Protein AF-A0A8X6L4F3-F1 (afdb_monomer)

Nearest PDB structures (foldseek):
  7w56-assembly1_R  TM=8.936E-01  e=4.302E-14  Homo sapiens
  7w57-assembly1_R  TM=8.322E-01  e=2.222E-14  Homo sapiens
  7w55-assembly1_R  TM=8.350E-01  e=9.219E-14  Homo sapiens
  7xk8-assembly1_R  TM=9.108E-01  e=6.585E-12  Homo sapiens
  8fmz-assembly1_A  TM=8.890E-01  e=1.341E-11  Rattus norvegicus

Organism: Trichonephila clavata (NCBI:txid2740835)

Radius of gyration: 35.7 Å; Cα contacts (8 Å, |Δi|>4): 224; chains: 1; bounding box: 118×53×109 Å

Foldseek 3Di:
DDDDDDDDDDDPPVVVVVVVVVVVVVVVVPPPDDDDDDPPPPPPPDVVVLCVPLVVVLVVLVCCLVCLLVVLVVLLCVCVVDPVNLFLLSVLSNQLSVLSNLLSVLPSVQVNVCSVDVWDRDPFFVSLLVSQLSNQLSLQLNLQSVLVSLVLVLCCLVPVVVNVVVGDSVVSVVSSVVSSVVSNVLSVVVSVQWGWDFDADPVGDGDPTRIHTDRNHDDPCSVVVSCCPRPVVSVVSSVVSVVSSVVSVPPPDPPDPPDPDDDDDDDDDDDDDDPPVVVVVVVVVVVVVVVVPPPD

Sequence (296 aa):
MEALGNTMYDKRNDSSIINNLTLDMLGKFDANFTSEESYEFYPEDNENNFLLTVIPMTIVYSVLFLTGVVGNICTCIVISRNRYMHTATNYYLFSLAISDLLLLVMSLPQEVYELWVPQPYPLGEAMCVIRGFTAETSTYASILTITAFTAERYIAICHPLKSHTWSSLSRAVKIIMVVWTISAMCAVPVSFQFGLLYLRTADGENIEGTAICSLKRRMRHAFLISSLLFFWIPQLILFFLYVKIGLRLRVPMPLGKASVEKDGFAVHGNCNSKAKDKRRISINSNRKGIIKMLGK

Mean predicted aligned error: 15.76 Å

Structure (mmCIF, N/CA/C/O backbone):
data_AF-A0A8X6L4F3-F1
#
_entry.id   AF-A0A8X6L4F3-F1
#
loop_
_atom_site.group_PDB
_atom_site.id
_atom_site.type_symbol
_atom_site.label_atom_id
_atom_site.label_alt_id
_atom_site.label_comp_id
_atom_site.label_asym_id
_atom_site.label_entity_id
_atom_site.label_seq_id
_atom_site.pdbx_PDB_ins_code
_atom_site.Cartn_x
_atom_site.Cartn_y
_atom_site.Cartn_z
_atom_site.occupancy
_atom_site.B_iso_or_equiv
_atom_site.auth_seq_id
_atom_site.auth_comp_id
_atom_site.auth_asym_id
_atom_site.auth_atom_id
_atom_site.pdbx_PDB_model_num
ATOM 1 N N . MET A 1 1 ? 76.546 20.633 -51.463 1.00 33.31 1 MET A N 1
ATOM 2 C CA . MET A 1 1 ? 76.278 21.968 -50.898 1.00 33.31 1 MET A CA 1
ATOM 3 C C . MET A 1 1 ? 74.974 21.878 -50.136 1.00 33.31 1 MET A C 1
ATOM 5 O O . MET A 1 1 ? 73.974 21.480 -50.717 1.00 33.31 1 MET A O 1
ATOM 9 N N . GLU A 1 2 ? 75.058 22.105 -48.831 1.00 33.69 2 GLU A N 1
ATOM 10 C CA . GLU A 1 2 ? 73.967 22.107 -47.853 1.00 33.69 2 GLU A CA 1
ATOM 11 C C . GLU A 1 2 ? 72.894 23.160 -48.175 1.00 33.69 2 GLU A C 1
ATOM 13 O O . GLU A 1 2 ? 73.228 24.223 -48.692 1.00 33.69 2 GLU A O 1
ATOM 18 N N . ALA A 1 3 ? 71.632 22.900 -47.811 1.00 27.86 3 ALA A N 1
ATOM 19 C CA . ALA A 1 3 ? 70.965 23.594 -46.697 1.00 27.86 3 ALA A CA 1
ATOM 20 C C . ALA A 1 3 ? 69.491 23.156 -46.538 1.00 27.86 3 ALA A C 1
ATOM 22 O O . ALA A 1 3 ? 68.738 23.031 -47.499 1.00 27.86 3 ALA A O 1
ATOM 23 N N . LEU A 1 4 ? 69.122 22.936 -45.275 1.00 34.44 4 LEU A N 1
ATOM 24 C CA . LEU A 1 4 ? 67.793 22.697 -44.706 1.00 34.44 4 LEU A CA 1
ATOM 25 C C . LEU A 1 4 ? 66.915 23.968 -44.703 1.00 34.44 4 LEU A C 1
ATOM 27 O O . LEU A 1 4 ? 67.455 25.067 -44.613 1.00 34.44 4 LEU A O 1
ATOM 31 N N . GLY A 1 5 ? 65.584 23.812 -44.595 1.00 27.58 5 GLY A N 1
ATOM 32 C CA . GLY A 1 5 ? 64.787 24.706 -43.733 1.00 27.58 5 GLY A CA 1
ATOM 33 C C . GLY A 1 5 ? 63.430 25.226 -44.233 1.00 27.58 5 GLY A C 1
ATOM 34 O O . GLY A 1 5 ? 63.366 26.220 -44.942 1.00 27.58 5 GLY A O 1
ATOM 35 N N . ASN A 1 6 ? 62.372 24.647 -43.653 1.00 28.50 6 ASN A N 1
ATOM 36 C CA . ASN A 1 6 ? 61.105 25.259 -43.213 1.00 28.50 6 ASN A CA 1
ATOM 37 C C . ASN A 1 6 ? 59.914 25.467 -44.173 1.00 28.50 6 ASN A C 1
ATOM 39 O O . ASN A 1 6 ? 59.827 26.386 -44.979 1.00 28.50 6 ASN A O 1
ATOM 43 N N . THR A 1 7 ? 58.899 24.651 -43.881 1.00 31.64 7 THR A N 1
ATOM 44 C CA . THR A 1 7 ? 57.456 24.837 -44.057 1.00 31.64 7 THR A CA 1
ATOM 45 C C . THR A 1 7 ? 56.931 26.138 -43.436 1.00 31.64 7 THR A C 1
ATOM 47 O O . THR A 1 7 ? 57.165 26.393 -42.253 1.00 31.64 7 THR A O 1
ATOM 50 N N . MET A 1 8 ? 56.108 26.885 -44.179 1.00 29.59 8 MET A N 1
ATOM 51 C CA . MET A 1 8 ? 55.166 27.866 -43.630 1.00 29.59 8 MET A CA 1
ATOM 52 C C . MET A 1 8 ? 53.763 27.534 -44.167 1.00 29.59 8 MET A C 1
ATOM 54 O O . MET A 1 8 ? 53.467 27.735 -45.339 1.00 29.59 8 MET A O 1
ATOM 58 N N . TYR A 1 9 ? 52.945 26.935 -43.301 1.00 30.30 9 TYR A N 1
ATOM 59 C CA . TYR A 1 9 ? 51.540 26.582 -43.524 1.00 30.30 9 TYR A CA 1
ATOM 60 C C . TYR A 1 9 ? 50.692 27.818 -43.170 1.00 30.30 9 TYR A C 1
ATOM 62 O O . TYR A 1 9 ? 50.737 28.279 -42.027 1.00 30.30 9 TYR A O 1
ATOM 70 N N . ASP A 1 10 ? 49.973 28.387 -44.140 1.00 34.00 10 ASP A N 1
ATOM 71 C CA . ASP A 1 10 ? 49.105 29.555 -43.943 1.00 34.00 10 ASP A CA 1
ATOM 72 C C . ASP A 1 10 ? 47.819 29.149 -43.198 1.00 34.00 10 ASP A C 1
ATOM 74 O O . ASP A 1 10 ? 47.098 28.243 -43.610 1.00 34.00 10 ASP A O 1
ATOM 78 N N . LYS A 1 11 ? 47.565 29.798 -42.057 1.00 33.94 11 LYS A N 1
ATOM 79 C CA . LYS A 1 11 ? 46.555 29.448 -41.040 1.00 33.94 11 LYS A CA 1
ATOM 80 C C . LYS A 1 11 ? 45.424 30.485 -40.948 1.00 33.94 11 LYS A C 1
ATOM 82 O O . LYS A 1 11 ? 44.840 30.663 -39.879 1.00 33.94 11 LYS A O 1
ATOM 87 N N . ARG A 1 12 ? 45.151 31.238 -42.022 1.00 36.12 12 ARG A N 1
ATOM 88 C CA . ARG A 1 12 ? 44.281 32.431 -41.955 1.00 36.12 12 ARG A CA 1
ATOM 89 C C . ARG A 1 12 ? 42.912 32.317 -42.645 1.00 36.12 12 ARG A C 1
ATOM 91 O O . ARG A 1 12 ? 42.121 33.239 -42.491 1.00 36.12 12 ARG A O 1
ATOM 98 N N . ASN A 1 13 ? 42.589 31.212 -43.329 1.00 31.67 13 ASN A N 1
ATOM 99 C CA . ASN A 1 13 ? 41.325 31.088 -44.084 1.00 31.67 13 ASN A CA 1
ATOM 100 C C . ASN A 1 13 ? 40.298 30.069 -43.534 1.00 31.67 13 ASN A C 1
ATOM 102 O O . ASN A 1 13 ? 39.187 30.007 -44.048 1.00 31.67 13 ASN A O 1
ATOM 106 N N . ASP A 1 14 ? 40.617 29.324 -42.469 1.00 36.72 14 ASP A N 1
ATOM 107 C CA . ASP A 1 14 ? 39.684 28.357 -41.849 1.00 36.72 14 ASP A CA 1
ATOM 108 C C . ASP A 1 14 ? 38.845 28.953 -40.703 1.00 36.72 14 ASP A C 1
ATOM 110 O O . ASP A 1 14 ? 37.807 28.411 -40.320 1.00 36.72 14 ASP A O 1
ATOM 114 N N . SER A 1 15 ? 39.246 30.102 -40.156 1.00 36.09 15 SER A N 1
ATOM 115 C CA . SER A 1 15 ? 38.571 30.724 -39.010 1.00 36.09 15 SER A CA 1
ATOM 116 C C . SER A 1 15 ? 37.268 31.447 -39.372 1.00 36.09 15 SER A C 1
ATOM 118 O O . SER A 1 15 ? 36.421 31.625 -38.505 1.00 36.09 15 SER A O 1
ATOM 120 N N . SER A 1 16 ? 37.043 31.825 -40.633 1.00 36.44 16 SER A N 1
ATOM 121 C CA . SER A 1 16 ? 35.781 32.450 -41.068 1.00 36.44 16 SER A CA 1
ATOM 122 C C . SER A 1 16 ? 34.675 31.426 -41.355 1.00 36.44 16 SER A C 1
ATOM 124 O O . SER A 1 16 ? 33.501 31.716 -41.136 1.00 36.44 16 SER A O 1
ATOM 126 N N . ILE A 1 17 ? 35.032 30.209 -41.780 1.00 42.78 17 ILE A N 1
ATOM 127 C CA . ILE A 1 17 ? 34.071 29.136 -42.085 1.00 42.78 17 ILE A CA 1
ATOM 128 C C . ILE A 1 17 ? 33.601 28.453 -40.794 1.00 42.78 17 ILE A C 1
ATOM 130 O O . ILE A 1 17 ? 32.401 28.244 -40.617 1.00 42.78 17 ILE A O 1
ATOM 134 N N . ILE A 1 18 ? 34.510 28.203 -39.843 1.00 44.41 18 ILE A N 1
ATOM 135 C CA . ILE A 1 18 ? 34.158 27.616 -38.539 1.00 44.41 18 ILE A CA 1
ATOM 136 C C . ILE A 1 18 ? 33.280 28.569 -37.718 1.00 44.41 18 ILE A C 1
ATOM 138 O O . ILE A 1 18 ? 32.327 28.116 -37.085 1.00 44.41 18 ILE A O 1
ATOM 142 N N . ASN A 1 19 ? 33.526 29.882 -37.773 1.00 41.34 19 ASN A N 1
ATOM 143 C CA . ASN A 1 19 ? 32.728 30.859 -37.026 1.00 41.34 19 ASN A CA 1
ATOM 144 C C . ASN A 1 19 ? 31.299 31.008 -37.576 1.00 41.34 19 ASN A C 1
ATOM 146 O O . ASN A 1 19 ? 30.367 31.187 -36.799 1.00 41.34 19 ASN A O 1
ATOM 150 N N . ASN A 1 20 ? 31.098 30.864 -38.889 1.00 39.88 20 ASN A N 1
ATOM 151 C CA . ASN A 1 20 ? 29.762 30.921 -39.492 1.00 39.88 20 ASN A CA 1
ATOM 152 C C . ASN A 1 20 ? 28.968 29.617 -39.282 1.00 39.88 20 ASN A C 1
ATOM 154 O O . ASN A 1 20 ? 27.763 29.670 -39.047 1.00 39.88 20 ASN A O 1
ATOM 158 N N . LEU A 1 21 ? 29.637 28.456 -39.292 1.00 43.88 21 LEU A N 1
ATOM 159 C CA . LEU A 1 21 ? 29.015 27.162 -38.970 1.00 43.88 21 LEU A CA 1
ATOM 160 C C . LEU A 1 21 ? 28.664 27.030 -37.481 1.00 43.88 21 LEU A C 1
ATOM 162 O O . LEU A 1 21 ? 27.636 26.448 -37.149 1.00 43.88 21 LEU A O 1
ATOM 166 N N . THR A 1 22 ? 29.475 27.593 -36.582 1.00 49.28 22 THR A N 1
ATOM 167 C CA . THR A 1 22 ? 29.173 27.613 -35.140 1.00 49.28 22 THR A CA 1
ATOM 168 C C . THR A 1 22 ? 28.095 28.636 -34.784 1.00 49.28 22 THR A C 1
ATOM 170 O O . THR A 1 22 ? 27.249 28.332 -33.948 1.00 49.28 22 THR A O 1
ATOM 173 N N . LEU A 1 23 ? 28.042 29.798 -35.448 1.00 41.19 23 LEU A N 1
ATOM 174 C CA . LEU A 1 23 ? 26.976 30.787 -35.231 1.00 41.19 23 LEU A CA 1
ATOM 175 C C . LEU A 1 23 ? 25.606 30.335 -35.762 1.00 41.19 23 LEU A C 1
ATOM 177 O O . LEU A 1 23 ? 24.607 30.587 -35.093 1.00 41.19 23 LEU A O 1
ATOM 181 N N . ASP A 1 24 ? 25.534 29.628 -36.896 1.00 43.34 24 ASP A N 1
ATOM 182 C CA . ASP A 1 24 ? 24.251 29.103 -37.408 1.00 43.34 24 ASP A CA 1
ATOM 183 C C . ASP A 1 24 ? 23.755 27.885 -36.595 1.00 43.34 24 ASP A C 1
ATOM 185 O O . ASP A 1 24 ? 22.549 27.681 -36.439 1.00 43.34 24 ASP A O 1
ATOM 189 N N . MET A 1 25 ? 24.680 27.115 -36.001 1.00 41.00 25 MET A N 1
ATOM 190 C CA . MET A 1 25 ? 24.372 26.026 -35.061 1.00 41.00 25 MET A CA 1
ATOM 191 C C . MET A 1 25 ? 23.928 26.546 -33.686 1.00 41.00 25 MET A C 1
ATOM 193 O O . MET A 1 25 ? 22.986 26.000 -33.118 1.00 41.00 25 MET A O 1
ATOM 197 N N . LEU A 1 26 ? 24.537 27.620 -33.170 1.00 41.25 26 LEU A N 1
ATOM 198 C CA . LEU A 1 26 ? 24.119 28.255 -31.911 1.00 41.25 26 LEU A CA 1
ATOM 199 C C . LEU A 1 26 ? 22.793 29.022 -32.067 1.00 41.25 26 LEU A C 1
ATOM 201 O O . LEU A 1 26 ? 21.930 28.928 -31.200 1.00 41.25 26 LEU A O 1
ATOM 205 N N . GLY A 1 27 ? 22.563 29.689 -33.204 1.00 36.94 27 GLY A N 1
ATOM 206 C CA . GLY A 1 27 ? 21.312 30.413 -33.471 1.00 36.94 27 GLY A CA 1
ATOM 207 C C . GLY A 1 27 ? 20.078 29.515 -33.643 1.00 36.94 27 GLY A C 1
ATOM 208 O O . GLY A 1 27 ? 18.961 29.939 -33.349 1.00 36.94 27 GLY A O 1
ATOM 209 N N . LYS A 1 28 ? 20.261 28.258 -34.074 1.00 37.72 28 LYS A N 1
ATOM 210 C CA . LYS A 1 28 ? 19.187 27.246 -34.131 1.00 37.72 28 LYS A CA 1
ATOM 211 C C . LYS A 1 28 ? 19.005 26.480 -32.817 1.00 37.72 28 LYS A C 1
ATOM 213 O O . LYS A 1 28 ? 17.942 25.895 -32.619 1.00 37.72 28 LYS A O 1
ATOM 218 N N . PHE A 1 29 ? 20.001 26.505 -31.930 1.00 38.25 29 PHE A N 1
ATOM 219 C CA . PHE A 1 29 ? 19.956 25.845 -30.623 1.00 38.25 29 PHE A CA 1
ATOM 220 C C . PHE A 1 29 ? 19.100 26.617 -29.601 1.00 38.25 29 PHE A C 1
ATOM 222 O O . PHE A 1 29 ? 18.430 25.995 -28.782 1.00 38.25 29 PHE A O 1
ATOM 229 N N . ASP A 1 30 ? 19.014 27.948 -29.707 1.00 34.47 30 ASP A N 1
ATOM 230 C CA . ASP A 1 30 ? 18.270 28.779 -28.742 1.00 34.47 30 ASP A CA 1
ATOM 231 C C . ASP A 1 30 ? 16.767 28.965 -29.048 1.00 34.47 30 ASP A C 1
ATOM 233 O O . ASP A 1 30 ? 16.013 29.427 -28.191 1.00 34.47 30 ASP A O 1
ATOM 237 N N . ALA A 1 31 ? 16.278 28.599 -30.239 1.00 39.62 31 ALA A N 1
ATOM 238 C CA . ALA A 1 31 ? 14.919 28.967 -30.662 1.00 39.62 31 ALA A CA 1
ATOM 239 C C . ALA A 1 31 ? 13.830 27.894 -30.451 1.00 39.62 31 ALA A C 1
ATOM 241 O O . ALA A 1 31 ? 12.669 28.176 -30.748 1.00 39.62 31 ALA A O 1
ATOM 242 N N . ASN A 1 32 ? 14.146 26.682 -29.968 1.00 32.53 32 ASN A N 1
ATOM 243 C CA . ASN A 1 32 ? 13.145 25.599 -29.952 1.00 32.53 32 ASN A CA 1
ATOM 244 C C . ASN A 1 32 ? 13.146 24.645 -28.743 1.00 32.53 32 ASN A C 1
ATOM 246 O O . ASN A 1 32 ? 12.585 23.556 -28.841 1.00 32.53 32 ASN A O 1
ATOM 250 N N . PHE A 1 33 ? 13.727 25.011 -27.597 1.00 34.94 33 PHE A N 1
ATOM 251 C CA . PHE A 1 33 ? 13.704 24.120 -26.428 1.00 34.94 33 PHE A CA 1
ATOM 252 C C . PHE A 1 33 ? 13.425 24.860 -25.118 1.00 34.94 33 PHE A C 1
ATOM 254 O O . PHE A 1 33 ? 14.225 24.886 -24.188 1.00 34.94 33 PHE A O 1
ATOM 261 N N . THR A 1 34 ? 12.240 25.465 -25.036 1.00 39.75 34 THR A N 1
ATOM 262 C CA . THR A 1 34 ? 11.596 25.700 -23.740 1.00 39.75 34 THR A CA 1
ATOM 263 C C . THR A 1 34 ? 10.510 24.641 -23.553 1.00 39.75 34 THR A C 1
ATOM 265 O O . THR A 1 34 ? 9.595 24.532 -24.362 1.00 39.75 34 THR A O 1
ATOM 268 N N . SER A 1 35 ? 10.633 23.878 -22.461 1.00 42.81 35 SER A N 1
ATOM 269 C CA . SER A 1 35 ? 9.735 22.826 -21.945 1.00 42.81 35 SER A CA 1
ATOM 270 C C . SER A 1 35 ? 9.906 21.386 -22.463 1.00 42.81 35 SER A C 1
ATOM 272 O O . SER A 1 35 ? 9.020 20.843 -23.106 1.00 42.81 35 SER A O 1
ATOM 274 N N . GLU A 1 36 ? 10.975 20.704 -22.040 1.00 32.31 36 GLU A N 1
ATOM 275 C CA . GLU A 1 36 ? 10.836 19.407 -21.355 1.00 32.31 36 GLU A CA 1
ATOM 276 C C . GLU A 1 36 ? 12.085 19.093 -20.514 1.00 32.31 36 GLU A C 1
ATOM 278 O O . GLU A 1 36 ? 13.222 19.359 -20.888 1.00 32.31 36 GLU A O 1
ATOM 283 N N . GLU A 1 37 ? 11.820 18.629 -19.304 1.00 36.50 37 GLU A N 1
ATOM 284 C CA . GLU A 1 37 ? 12.706 18.525 -18.153 1.00 36.50 37 GLU A CA 1
ATOM 285 C C . GLU A 1 37 ? 13.501 17.202 -18.202 1.00 36.50 37 GLU A C 1
ATOM 287 O O . GLU A 1 37 ? 12.910 16.137 -18.368 1.00 36.50 37 GLU A O 1
ATOM 292 N N . SER A 1 38 ? 14.831 17.306 -18.061 1.00 33.69 38 SER A N 1
ATOM 293 C CA . SER A 1 38 ? 15.817 16.274 -17.672 1.00 33.69 38 SER A CA 1
ATOM 294 C C . SER A 1 38 ? 15.826 14.924 -18.419 1.00 33.69 38 SER A C 1
ATOM 296 O O . SER A 1 38 ? 15.192 13.963 -17.991 1.00 33.69 38 SER A O 1
ATOM 298 N N . TYR A 1 39 ? 16.694 14.797 -19.432 1.00 35.94 39 TYR A N 1
ATOM 299 C CA . TYR A 1 39 ? 17.434 13.544 -19.632 1.00 35.94 39 TYR A CA 1
ATOM 300 C C . TYR A 1 39 ? 18.687 13.618 -18.761 1.00 35.94 39 TYR A C 1
ATOM 302 O O . TYR A 1 39 ? 19.645 14.321 -19.084 1.00 35.94 39 TYR A O 1
ATOM 310 N N . GLU A 1 40 ? 18.640 12.944 -17.618 1.00 32.78 40 GLU A N 1
ATOM 311 C CA . GLU A 1 40 ? 19.805 12.722 -16.774 1.00 32.78 40 GLU A CA 1
ATOM 312 C C . GLU A 1 40 ? 20.770 11.815 -17.547 1.00 32.78 40 GLU A C 1
ATOM 314 O O . GLU A 1 40 ? 20.509 10.637 -17.789 1.00 32.78 40 GLU A O 1
ATOM 319 N N . PHE A 1 41 ? 21.855 12.419 -18.030 1.00 38.94 41 PHE A N 1
ATOM 320 C CA . PHE A 1 41 ? 23.045 11.724 -18.491 1.00 38.94 41 PHE A CA 1
ATOM 321 C C . PHE A 1 41 ? 23.556 10.914 -17.298 1.00 38.94 41 PHE A C 1
ATOM 323 O O . PHE A 1 41 ? 24.175 11.489 -16.404 1.00 38.94 41 PHE A O 1
ATOM 330 N N . TYR A 1 42 ? 23.239 9.614 -17.244 1.00 44.25 42 TYR A N 1
ATOM 331 C CA . TYR A 1 42 ? 23.900 8.707 -16.311 1.00 44.25 42 TYR A CA 1
ATOM 332 C C . TYR A 1 42 ? 25.398 8.849 -16.576 1.00 44.25 42 TYR A C 1
ATOM 334 O O . TYR A 1 42 ? 25.836 8.551 -17.695 1.00 44.25 42 TYR A O 1
ATOM 342 N N . PRO A 1 43 ? 26.180 9.360 -15.609 1.00 43.19 43 PRO A N 1
ATOM 343 C CA . PRO A 1 43 ? 27.618 9.328 -15.737 1.00 43.19 43 PRO A CA 1
ATOM 344 C C . PRO A 1 43 ? 28.012 7.870 -15.958 1.00 43.19 43 PRO A C 1
ATOM 346 O O . PRO A 1 43 ? 27.329 6.951 -15.504 1.00 43.19 43 PRO A O 1
ATOM 349 N N . GLU A 1 44 ? 29.118 7.652 -16.652 1.00 48.59 44 GLU A N 1
ATOM 350 C CA . GLU A 1 44 ? 29.840 6.388 -16.604 1.00 48.59 44 GLU A CA 1
ATOM 351 C C . GLU A 1 44 ? 30.296 6.195 -15.143 1.00 48.59 44 GLU A C 1
ATOM 353 O O . GLU A 1 44 ? 31.399 6.569 -14.742 1.00 48.59 44 GLU A O 1
ATOM 358 N N . ASP A 1 45 ? 29.364 5.761 -14.291 1.00 52.62 45 ASP A N 1
ATOM 359 C CA . ASP A 1 45 ? 29.566 5.599 -12.867 1.00 52.62 45 ASP A CA 1
ATOM 360 C C . ASP A 1 45 ? 30.563 4.463 -12.710 1.00 52.62 45 ASP A C 1
ATOM 362 O O . ASP A 1 45 ? 30.324 3.336 -13.141 1.00 52.62 45 ASP A O 1
ATOM 366 N N . ASN A 1 46 ? 31.703 4.786 -12.099 1.00 57.66 46 ASN A N 1
ATOM 367 C CA . ASN A 1 46 ? 32.686 3.830 -11.610 1.00 57.66 46 ASN A CA 1
ATOM 368 C C . ASN A 1 46 ? 31.935 2.591 -11.093 1.00 57.66 46 ASN A C 1
ATOM 370 O O . ASN A 1 46 ? 31.111 2.739 -10.196 1.00 57.66 46 ASN A O 1
ATOM 374 N N . GLU A 1 47 ? 32.169 1.404 -11.659 1.00 62.53 47 GLU A N 1
ATOM 375 C CA . GLU A 1 47 ? 31.421 0.157 -11.382 1.00 62.53 47 GLU A CA 1
ATOM 376 C C . GLU A 1 47 ? 31.228 -0.093 -9.868 1.00 62.53 47 GLU A C 1
ATOM 378 O O . GLU A 1 47 ? 30.204 -0.592 -9.397 1.00 62.53 47 GLU A O 1
ATOM 383 N N . ASN A 1 48 ? 32.196 0.386 -9.085 1.00 68.00 48 ASN A N 1
ATOM 384 C CA . ASN A 1 48 ? 32.183 0.426 -7.631 1.00 68.00 48 ASN A CA 1
ATOM 385 C C . ASN A 1 48 ? 31.005 1.221 -7.023 1.00 68.00 48 ASN A C 1
ATOM 387 O O . ASN A 1 48 ? 30.413 0.759 -6.054 1.00 68.00 48 ASN A O 1
ATOM 391 N N . ASN A 1 49 ? 30.631 2.380 -7.570 1.00 76.38 49 ASN A N 1
ATOM 392 C CA . ASN A 1 49 ? 29.520 3.222 -7.102 1.00 76.38 49 ASN A CA 1
ATOM 393 C C . ASN A 1 49 ? 28.147 2.598 -7.403 1.00 76.38 49 ASN A C 1
ATOM 395 O O . ASN A 1 49 ? 27.233 2.684 -6.576 1.00 76.38 49 ASN A O 1
ATOM 399 N N . PHE A 1 50 ? 28.015 1.936 -8.558 1.00 80.81 50 PHE A N 1
ATOM 400 C CA . PHE A 1 50 ? 26.794 1.225 -8.937 1.00 80.81 50 PHE A CA 1
ATOM 401 C C . PHE A 1 50 ? 26.511 0.080 -7.958 1.00 80.81 50 PHE A C 1
ATOM 403 O O . PHE A 1 50 ? 25.456 0.045 -7.318 1.00 80.81 50 PHE A O 1
ATOM 410 N N . LEU A 1 51 ? 27.492 -0.802 -7.739 1.00 86.25 51 LEU A N 1
ATOM 411 C CA . LEU A 1 51 ? 27.353 -1.920 -6.799 1.00 86.25 51 LEU A CA 1
ATOM 412 C C . LEU A 1 51 ? 27.156 -1.446 -5.352 1.00 86.25 51 LEU A C 1
ATOM 414 O O . LEU A 1 51 ? 26.353 -2.028 -4.618 1.00 86.25 51 LEU A O 1
ATOM 418 N N . LEU A 1 52 ? 27.831 -0.362 -4.952 1.00 87.75 52 LEU A N 1
ATOM 419 C CA . LEU A 1 52 ? 27.688 0.237 -3.622 1.00 87.75 52 LEU A CA 1
ATOM 420 C C . LEU A 1 52 ? 26.269 0.767 -3.360 1.00 87.75 52 LEU A C 1
ATOM 422 O O . LEU A 1 52 ? 25.857 0.822 -2.204 1.00 87.75 52 LEU A O 1
ATOM 426 N N . THR A 1 53 ? 25.510 1.108 -4.403 1.00 87.06 53 THR A N 1
ATOM 427 C CA . THR A 1 53 ? 24.125 1.593 -4.285 1.00 87.06 53 THR A CA 1
ATOM 428 C C . THR A 1 53 ? 23.109 0.454 -4.408 1.00 87.06 53 THR A C 1
ATOM 430 O O . THR A 1 53 ? 22.180 0.348 -3.602 1.00 87.06 53 THR A O 1
ATOM 433 N N . VAL A 1 54 ? 23.302 -0.444 -5.377 1.00 91.38 54 VAL A N 1
ATOM 434 C CA . VAL A 1 54 ? 22.353 -1.521 -5.700 1.00 91.38 54 VAL A CA 1
ATOM 435 C C . VAL A 1 54 ? 22.297 -2.598 -4.614 1.00 91.38 54 VAL A C 1
ATOM 437 O O . VAL A 1 54 ? 21.209 -3.067 -4.259 1.00 91.38 54 VAL A O 1
ATOM 440 N N . ILE A 1 55 ? 23.443 -2.980 -4.041 1.00 93.38 55 ILE A N 1
ATOM 441 C CA . ILE A 1 55 ? 23.498 -4.044 -3.028 1.00 93.38 55 ILE A CA 1
ATOM 442 C C . ILE A 1 55 ? 22.716 -3.648 -1.759 1.00 93.38 55 ILE A C 1
ATOM 444 O O . ILE A 1 55 ? 21.834 -4.416 -1.358 1.00 93.38 55 ILE A O 1
ATOM 448 N N . PRO A 1 56 ? 22.938 -2.470 -1.135 1.00 94.25 56 PRO A N 1
ATOM 449 C CA . PRO A 1 56 ? 22.155 -2.055 0.029 1.00 94.25 56 PRO A CA 1
ATOM 450 C C . PRO A 1 56 ? 20.656 -1.944 -0.253 1.00 94.25 56 PRO A C 1
ATOM 452 O O . PRO A 1 56 ? 19.856 -2.420 0.554 1.00 94.25 56 PRO A O 1
ATOM 455 N N . MET A 1 57 ? 20.262 -1.380 -1.401 1.00 94.19 57 MET A N 1
ATOM 456 C CA . MET A 1 57 ? 18.847 -1.270 -1.784 1.00 94.19 57 MET A CA 1
ATOM 457 C C . MET A 1 57 ? 18.194 -2.648 -1.929 1.00 94.19 57 MET A C 1
ATOM 459 O O . MET A 1 57 ? 17.111 -2.882 -1.391 1.00 94.19 57 MET A O 1
ATOM 463 N N . THR A 1 58 ? 18.892 -3.600 -2.553 1.00 95.19 58 THR A N 1
ATOM 464 C CA . THR A 1 58 ? 18.430 -4.990 -2.679 1.00 95.19 58 THR A CA 1
ATOM 465 C C . THR A 1 58 ? 18.233 -5.645 -1.312 1.00 95.19 58 THR A C 1
ATOM 467 O O . THR A 1 58 ? 17.221 -6.313 -1.091 1.00 95.19 58 THR A O 1
ATOM 470 N N . ILE A 1 59 ? 19.163 -5.441 -0.372 1.00 96.12 59 ILE A N 1
ATOM 471 C CA . ILE A 1 59 ? 19.042 -5.962 0.998 1.00 96.12 59 ILE A CA 1
ATOM 472 C C . ILE A 1 59 ? 17.810 -5.363 1.684 1.00 96.12 59 ILE A C 1
ATOM 474 O O . ILE A 1 59 ? 17.004 -6.107 2.248 1.00 96.12 59 ILE A O 1
ATOM 478 N N . VAL A 1 60 ? 17.626 -4.042 1.606 1.00 96.69 60 VAL A N 1
ATOM 479 C CA . VAL A 1 60 ? 16.479 -3.352 2.215 1.00 96.69 60 VAL A CA 1
ATOM 480 C C . VAL A 1 60 ? 15.162 -3.862 1.630 1.00 96.69 60 VAL A C 1
ATOM 482 O O . VAL A 1 60 ? 14.279 -4.263 2.391 1.00 96.69 60 VAL A O 1
ATOM 485 N N . TYR A 1 61 ? 15.031 -3.922 0.304 1.00 96.00 61 TYR A N 1
ATOM 486 C CA . TYR A 1 61 ? 13.821 -4.430 -0.346 1.00 96.00 61 TYR A CA 1
ATOM 487 C C . TYR A 1 61 ? 13.557 -5.901 -0.033 1.00 96.00 61 TYR A C 1
ATOM 489 O O . TYR A 1 61 ? 12.408 -6.268 0.209 1.00 96.00 61 TYR A O 1
ATOM 497 N N . SER A 1 62 ? 14.599 -6.728 0.064 1.00 95.94 62 SER A N 1
ATOM 498 C CA . SER A 1 62 ? 14.463 -8.133 0.467 1.00 95.94 62 SER A CA 1
ATOM 499 C C . SER A 1 62 ? 13.939 -8.264 1.899 1.00 95.94 62 SER A C 1
ATOM 501 O O . SER A 1 62 ? 13.038 -9.062 2.160 1.00 95.94 62 SER A O 1
ATOM 503 N N . VAL A 1 63 ? 14.447 -7.454 2.833 1.00 97.38 63 VAL A N 1
ATOM 504 C CA . VAL A 1 63 ? 13.959 -7.442 4.220 1.00 97.38 63 VAL A CA 1
ATOM 505 C C . VAL A 1 63 ? 12.513 -6.951 4.285 1.00 97.38 63 VAL A C 1
ATOM 507 O O . VAL A 1 63 ? 11.691 -7.596 4.941 1.00 97.38 63 VAL A O 1
ATOM 510 N N . LEU A 1 64 ? 12.171 -5.860 3.592 1.00 97.06 64 LEU A N 1
ATOM 511 C CA . LEU A 1 64 ? 10.800 -5.337 3.535 1.00 97.06 64 LEU A CA 1
ATOM 512 C C . LEU A 1 64 ? 9.827 -6.357 2.939 1.00 97.06 64 LEU A C 1
ATOM 514 O O . LEU A 1 64 ? 8.743 -6.561 3.483 1.00 97.06 64 LEU A O 1
ATOM 518 N N . PHE A 1 65 ? 10.232 -7.042 1.871 1.00 9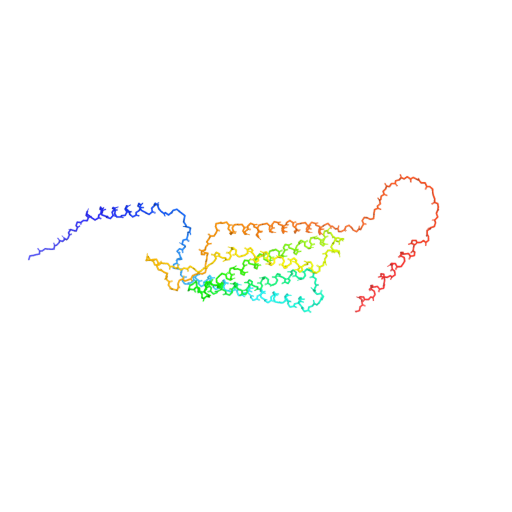7.75 65 PHE A N 1
ATOM 519 C CA . PHE A 1 65 ? 9.434 -8.087 1.247 1.00 97.75 65 PHE A CA 1
ATOM 520 C C . PHE A 1 65 ? 9.196 -9.256 2.206 1.00 97.75 65 PHE A C 1
ATOM 522 O O . PHE A 1 65 ? 8.048 -9.605 2.469 1.00 97.75 65 PHE A O 1
ATOM 529 N N . LEU A 1 66 ? 10.254 -9.833 2.783 1.00 97.69 66 LEU A N 1
ATOM 530 C CA . LEU A 1 66 ? 10.127 -10.995 3.667 1.00 97.69 66 LEU A CA 1
ATOM 531 C C . LEU A 1 66 ? 9.323 -10.666 4.925 1.00 97.69 66 LEU A C 1
ATOM 533 O O . LEU A 1 66 ? 8.370 -11.370 5.259 1.00 97.69 66 LEU A O 1
ATOM 537 N N . THR A 1 67 ? 9.683 -9.586 5.617 1.00 97.94 67 THR A N 1
ATOM 538 C CA . THR A 1 67 ? 9.001 -9.194 6.858 1.00 97.94 67 THR A CA 1
ATOM 539 C C . THR A 1 67 ? 7.560 -8.765 6.594 1.00 97.94 67 THR A C 1
ATOM 541 O O . THR A 1 67 ? 6.659 -9.185 7.323 1.00 97.94 67 THR A O 1
ATOM 544 N N . GLY A 1 68 ? 7.322 -8.004 5.525 1.00 97.94 68 GLY A N 1
ATOM 545 C CA . GLY A 1 68 ? 5.995 -7.550 5.128 1.00 97.94 68 GLY A CA 1
ATOM 546 C C . GLY A 1 68 ? 5.084 -8.698 4.698 1.00 97.94 68 GLY A C 1
ATOM 547 O O . GLY A 1 68 ? 3.947 -8.780 5.163 1.00 97.94 68 GLY A O 1
ATOM 548 N N . VAL A 1 69 ? 5.569 -9.627 3.870 1.00 98.31 69 VAL A N 1
ATOM 549 C CA . VAL A 1 69 ? 4.780 -10.784 3.421 1.00 98.31 69 VAL A CA 1
ATOM 550 C C . VAL A 1 69 ? 4.457 -11.698 4.598 1.00 98.31 69 VAL A C 1
ATOM 552 O O . VAL A 1 69 ? 3.291 -12.030 4.810 1.00 98.31 69 VAL A O 1
ATOM 555 N N . VAL A 1 70 ? 5.453 -12.059 5.413 1.00 98.44 70 VAL A N 1
ATOM 556 C CA . VAL A 1 70 ? 5.233 -12.922 6.583 1.00 98.44 70 VAL A CA 1
ATOM 557 C C . VAL A 1 70 ? 4.272 -12.261 7.574 1.00 98.44 70 VAL A C 1
ATOM 559 O O . VAL A 1 70 ? 3.311 -12.897 8.005 1.00 98.44 70 VAL A O 1
ATOM 562 N N . GLY A 1 71 ? 4.475 -10.985 7.910 1.00 98.31 71 GLY A N 1
ATOM 563 C CA . GLY A 1 71 ? 3.630 -10.261 8.863 1.00 98.31 71 GLY A CA 1
ATOM 564 C C . GLY A 1 71 ? 2.174 -10.138 8.405 1.00 98.31 71 GLY A C 1
ATOM 565 O O . GLY A 1 71 ? 1.246 -10.421 9.176 1.00 98.31 71 GLY A O 1
ATOM 566 N N . ASN A 1 72 ? 1.957 -9.780 7.139 1.00 98.31 72 ASN A N 1
ATOM 567 C CA . ASN A 1 72 ? 0.610 -9.619 6.599 1.00 98.31 72 ASN A CA 1
ATOM 568 C C . ASN A 1 72 ? -0.099 -10.964 6.379 1.00 98.31 72 ASN A C 1
ATOM 570 O O . ASN A 1 72 ? -1.277 -11.088 6.721 1.00 98.31 72 ASN A O 1
ATOM 574 N N . ILE A 1 73 ? 0.605 -12.014 5.929 1.00 98.38 73 ILE A N 1
ATOM 575 C CA . ILE A 1 73 ? 0.039 -13.374 5.859 1.00 98.38 73 ILE A CA 1
ATOM 576 C C . ILE A 1 73 ? -0.365 -13.860 7.253 1.00 98.38 73 ILE A C 1
ATOM 578 O O . ILE A 1 73 ? -1.479 -14.356 7.428 1.00 98.38 73 ILE A O 1
ATOM 582 N N . CYS A 1 74 ? 0.496 -13.692 8.259 1.00 98.00 74 CYS A N 1
ATOM 583 C CA . CYS A 1 74 ? 0.177 -14.054 9.640 1.00 98.00 74 CYS A CA 1
ATOM 584 C C . CYS A 1 74 ? -1.088 -13.338 10.132 1.00 98.00 74 CYS A C 1
ATOM 586 O O . CYS A 1 74 ? -1.970 -13.978 10.706 1.00 98.00 74 CYS A O 1
ATOM 588 N N . THR A 1 75 ? -1.218 -12.040 9.850 1.00 97.50 75 THR A N 1
ATOM 589 C CA . THR A 1 75 ? -2.417 -11.254 10.181 1.00 97.50 75 THR A CA 1
ATOM 590 C C . THR A 1 75 ? -3.668 -11.844 9.525 1.00 97.50 75 THR A C 1
ATOM 592 O O . THR A 1 75 ? -4.666 -12.100 10.207 1.00 97.50 75 THR A O 1
ATOM 595 N N . CYS A 1 76 ? -3.598 -12.158 8.229 1.00 97.50 76 CYS A N 1
ATOM 596 C CA . CYS A 1 76 ? -4.685 -12.813 7.503 1.00 97.50 76 CYS A CA 1
ATOM 597 C C . CYS A 1 76 ? -5.059 -14.179 8.105 1.00 97.50 76 CYS A C 1
ATOM 599 O O . CYS A 1 76 ? -6.243 -14.480 8.295 1.00 97.50 76 CYS A O 1
ATOM 601 N N . ILE A 1 77 ? -4.069 -15.008 8.448 1.00 97.56 77 ILE A N 1
ATOM 602 C CA . ILE A 1 77 ? -4.281 -16.339 9.035 1.00 97.56 77 ILE A CA 1
ATOM 603 C C . ILE A 1 77 ? -4.943 -16.231 10.412 1.00 97.56 77 ILE A C 1
ATOM 605 O O . ILE A 1 77 ? -5.941 -16.908 10.665 1.00 97.56 77 ILE A O 1
ATOM 609 N N . VAL A 1 78 ? -4.424 -15.381 11.300 1.00 97.44 78 VAL A N 1
ATOM 610 C CA . VAL A 1 78 ? -4.941 -15.234 12.670 1.00 97.44 78 VAL A CA 1
ATOM 611 C C . VAL A 1 78 ? -6.401 -14.789 12.661 1.00 97.44 78 VAL A C 1
ATOM 613 O O . VAL A 1 78 ? -7.220 -15.349 13.394 1.00 97.44 78 VAL A O 1
ATOM 616 N N . ILE A 1 79 ? -6.742 -13.817 11.813 1.00 95.44 79 ILE A N 1
ATOM 617 C CA . ILE A 1 79 ? -8.105 -13.287 11.732 1.00 95.44 79 ILE A CA 1
ATOM 618 C C . ILE A 1 79 ? -9.053 -14.315 11.109 1.00 95.44 79 ILE A C 1
ATOM 620 O O . ILE A 1 79 ? -10.136 -14.518 11.645 1.00 95.44 79 ILE A O 1
ATOM 624 N N . SER A 1 80 ? -8.648 -14.994 10.031 1.00 94.06 80 SER A N 1
ATOM 625 C CA . SER A 1 80 ? -9.506 -15.966 9.331 1.00 94.06 80 SER A CA 1
ATOM 626 C C . SER A 1 80 ? -9.747 -17.260 10.115 1.00 94.06 80 SER A C 1
ATOM 628 O O . SER A 1 80 ? -10.819 -17.861 10.012 1.00 94.06 80 SER A O 1
ATOM 630 N N . ARG A 1 81 ? -8.767 -17.714 10.906 1.00 94.69 81 ARG A N 1
ATOM 631 C CA . ARG A 1 81 ? -8.874 -18.952 11.695 1.00 94.69 81 ARG A CA 1
ATOM 632 C C . ARG A 1 81 ? -9.640 -18.756 12.997 1.00 94.69 81 ARG A C 1
ATOM 634 O O . ARG A 1 81 ? -10.329 -19.676 13.438 1.00 94.69 81 ARG A O 1
ATOM 641 N N . ASN A 1 82 ? -9.517 -17.591 13.629 1.00 92.88 82 ASN A N 1
ATOM 642 C CA . ASN A 1 82 ? -10.090 -17.363 14.946 1.0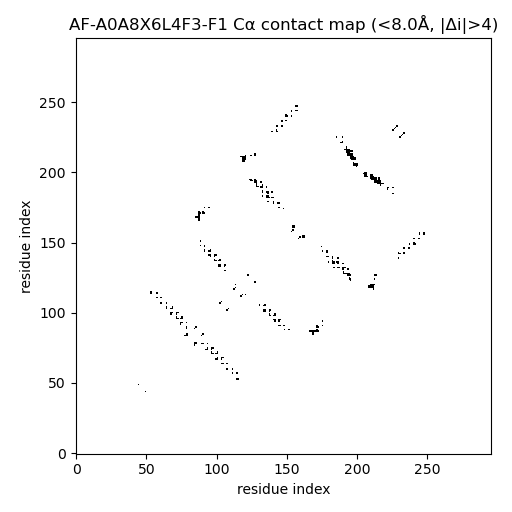0 92.88 82 ASN A CA 1
ATOM 643 C C . ASN A 1 82 ? -11.433 -16.623 14.864 1.00 92.88 82 ASN A C 1
ATOM 645 O O . ASN A 1 82 ? -11.481 -15.403 14.729 1.00 92.88 82 ASN A O 1
ATOM 649 N N . ARG A 1 83 ? -12.539 -17.353 15.070 1.00 88.31 83 ARG A N 1
ATOM 650 C CA . ARG A 1 83 ? -13.905 -16.792 15.120 1.00 88.31 83 ARG A CA 1
ATOM 651 C C . ARG A 1 83 ? -14.049 -15.645 16.129 1.00 88.31 83 ARG A C 1
ATOM 653 O O . ARG A 1 83 ? -14.825 -14.728 15.880 1.00 88.31 83 ARG A O 1
ATOM 660 N N . TYR A 1 84 ? -13.302 -15.665 17.237 1.00 87.81 84 TYR A N 1
ATOM 661 C CA . TYR A 1 84 ? -13.310 -14.580 18.229 1.00 87.81 84 TYR A CA 1
ATOM 662 C C . TYR A 1 84 ? -12.761 -13.262 17.657 1.00 87.81 84 TYR A C 1
ATOM 664 O O . TYR A 1 84 ? -13.166 -12.178 18.069 1.00 87.81 84 TYR A O 1
ATOM 672 N N . MET A 1 85 ? -11.883 -13.347 16.656 1.00 89.56 85 MET A N 1
ATOM 673 C CA . MET A 1 85 ? -11.303 -12.193 15.977 1.00 89.56 85 MET A CA 1
ATOM 674 C C . MET A 1 85 ? -12.216 -11.627 14.882 1.00 89.56 85 MET A C 1
ATOM 676 O O . MET A 1 85 ? -11.838 -10.646 14.250 1.00 89.56 85 MET A O 1
ATOM 680 N N . HIS A 1 86 ? -13.421 -12.157 14.653 1.00 90.50 86 HIS A N 1
ATOM 681 C CA . HIS A 1 86 ? -14.341 -11.644 13.630 1.00 90.50 86 HIS A CA 1
ATOM 682 C C . HIS A 1 86 ? -15.105 -10.395 14.106 1.00 90.50 86 HIS A C 1
ATOM 684 O O . HIS A 1 86 ? -16.328 -10.387 14.239 1.00 90.50 86 HIS A O 1
ATOM 690 N N . THR A 1 87 ? -14.367 -9.316 14.355 1.00 90.25 87 THR A N 1
ATOM 691 C CA . THR A 1 87 ? -14.900 -8.006 14.750 1.00 90.25 87 THR A CA 1
ATOM 692 C C . THR A 1 87 ? -14.694 -6.980 13.638 1.00 90.25 87 THR A C 1
ATOM 694 O O . THR A 1 87 ? -13.784 -7.120 12.825 1.00 90.25 87 THR A O 1
ATOM 697 N N . ALA A 1 88 ? -15.502 -5.916 13.615 1.00 88.00 88 ALA A N 1
ATOM 698 C CA . ALA A 1 88 ? -15.382 -4.837 12.627 1.00 88.00 88 ALA A CA 1
ATOM 699 C C . ALA A 1 88 ? -13.945 -4.286 12.511 1.00 88.00 88 ALA A C 1
ATOM 701 O O . ALA A 1 88 ? -13.420 -4.139 11.413 1.00 88.00 88 ALA A O 1
ATOM 702 N N . THR A 1 89 ? -13.281 -4.087 13.653 1.00 90.19 89 THR A N 1
ATOM 703 C CA . THR A 1 89 ? -11.888 -3.625 13.758 1.00 90.19 89 THR A CA 1
ATOM 704 C C . THR A 1 89 ? -10.920 -4.525 13.009 1.00 90.19 89 THR A C 1
ATOM 706 O O . THR A 1 89 ? -10.099 -4.049 12.230 1.00 90.19 89 THR A O 1
ATOM 709 N N . ASN A 1 90 ? -11.033 -5.830 13.237 1.00 94.06 90 ASN A N 1
ATOM 710 C CA . ASN A 1 90 ? -10.112 -6.799 12.672 1.00 94.06 90 ASN A CA 1
ATOM 711 C C . ASN A 1 90 ? -10.339 -6.972 11.169 1.00 94.06 90 ASN A C 1
ATOM 713 O O . ASN A 1 90 ? -9.385 -7.228 10.452 1.00 94.06 90 ASN A O 1
ATOM 717 N N . TYR A 1 91 ? -11.553 -6.753 10.657 1.00 95.00 91 TYR A N 1
ATOM 718 C CA . TYR A 1 91 ? -11.778 -6.750 9.208 1.00 95.00 91 TYR A CA 1
ATOM 719 C C . TYR A 1 91 ? -11.083 -5.577 8.499 1.00 95.00 91 TYR A C 1
ATOM 721 O O . TYR A 1 91 ? -10.601 -5.760 7.384 1.00 95.00 91 TYR A O 1
ATOM 729 N N . TYR A 1 92 ? -10.951 -4.406 9.134 1.00 96.06 92 TYR A N 1
ATOM 730 C CA . TYR A 1 92 ? -10.109 -3.335 8.583 1.00 96.06 92 TYR A CA 1
ATOM 731 C C . TYR A 1 92 ? -8.626 -3.725 8.581 1.00 96.06 92 TYR A C 1
ATOM 733 O O . TYR A 1 92 ? -7.954 -3.508 7.580 1.00 96.06 92 TYR A O 1
ATOM 741 N N . LEU A 1 93 ? -8.129 -4.357 9.653 1.00 96.50 93 LEU A N 1
ATOM 742 C CA . LEU A 1 93 ? -6.751 -4.874 9.694 1.00 96.50 93 LEU A CA 1
ATOM 743 C C . LEU A 1 93 ? -6.510 -5.945 8.623 1.00 96.50 93 LEU A C 1
ATOM 745 O O . LEU A 1 93 ? -5.467 -5.957 7.983 1.00 96.50 93 LEU A O 1
ATOM 749 N N . PHE A 1 94 ? -7.495 -6.810 8.389 1.00 97.44 94 PHE A N 1
ATOM 750 C CA . PHE A 1 94 ? -7.452 -7.804 7.323 1.00 97.44 94 PHE A CA 1
ATOM 751 C C . PHE A 1 94 ? -7.415 -7.150 5.935 1.00 97.44 94 PHE A C 1
ATOM 753 O O . PHE A 1 94 ? -6.640 -7.564 5.081 1.00 97.44 94 PHE A O 1
ATOM 760 N N . SER A 1 95 ? -8.213 -6.098 5.717 1.00 98.00 95 SER A N 1
ATOM 761 C CA . SER A 1 95 ? -8.184 -5.326 4.470 1.00 98.00 95 SER A CA 1
ATOM 762 C C . SER A 1 95 ? -6.823 -4.664 4.232 1.00 98.00 95 SER A C 1
ATOM 764 O O . SER A 1 95 ? -6.349 -4.697 3.101 1.00 98.00 95 SER A O 1
ATOM 766 N N . LEU A 1 96 ? -6.188 -4.114 5.276 1.00 97.69 96 LEU A N 1
ATOM 767 C CA . LEU A 1 96 ? -4.828 -3.561 5.189 1.00 97.69 96 LEU A CA 1
ATOM 768 C C . LEU A 1 96 ? -3.797 -4.629 4.831 1.00 97.69 96 LEU A C 1
ATOM 770 O O . LEU A 1 96 ? -2.982 -4.428 3.940 1.00 97.69 96 LEU A O 1
ATOM 774 N N . ALA A 1 97 ? -3.887 -5.799 5.462 1.00 98.38 97 ALA A N 1
ATOM 775 C CA . ALA A 1 97 ? -2.987 -6.899 5.149 1.00 98.38 97 ALA A CA 1
ATOM 776 C C . ALA A 1 97 ? -3.110 -7.348 3.682 1.00 98.38 97 ALA A C 1
ATOM 778 O O . ALA A 1 97 ? -2.105 -7.682 3.060 1.00 98.38 97 ALA A O 1
ATOM 779 N N . ILE A 1 98 ? -4.315 -7.326 3.098 1.00 98.44 98 ILE A N 1
ATOM 780 C CA . ILE A 1 98 ? -4.508 -7.639 1.674 1.00 98.44 98 ILE A CA 1
ATOM 781 C C . ILE A 1 98 ? -3.870 -6.577 0.774 1.00 98.44 98 ILE A C 1
ATOM 783 O O . ILE A 1 98 ? -3.164 -6.946 -0.164 1.00 98.44 98 ILE A O 1
ATOM 787 N N . SER A 1 99 ? -4.113 -5.284 1.015 1.00 98.25 99 SER A N 1
ATOM 788 C CA . SER A 1 99 ? -3.540 -4.224 0.173 1.00 98.25 99 SER A CA 1
ATOM 789 C C . SER A 1 99 ? -2.013 -4.206 0.244 1.00 98.25 99 SER A C 1
ATOM 791 O O . SER A 1 99 ? -1.360 -4.098 -0.798 1.00 98.25 99 SER A O 1
ATOM 793 N N . ASP A 1 100 ? -1.443 -4.423 1.429 1.00 97.94 100 ASP A N 1
ATOM 794 C CA . ASP A 1 100 ? 0.005 -4.528 1.607 1.00 97.94 100 ASP A CA 1
ATOM 795 C C . ASP A 1 100 ? 0.571 -5.763 0.890 1.00 97.94 100 ASP A C 1
ATOM 797 O O . ASP A 1 100 ? 1.572 -5.654 0.187 1.00 97.94 100 ASP A O 1
ATOM 801 N N . LEU A 1 101 ? -0.081 -6.931 0.976 1.00 98.44 101 LEU A N 1
ATOM 802 C CA . LEU A 1 101 ? 0.357 -8.128 0.241 1.00 98.44 101 LEU A CA 1
ATOM 803 C C . LEU A 1 101 ? 0.326 -7.928 -1.275 1.00 98.44 101 LEU A C 1
ATOM 805 O O . LEU A 1 101 ? 1.271 -8.327 -1.954 1.00 98.44 101 LEU A O 1
ATOM 809 N N . LEU A 1 102 ? -0.728 -7.303 -1.806 1.00 97.31 102 LEU A N 1
ATOM 810 C CA . LEU A 1 102 ? -0.816 -6.996 -3.235 1.00 97.31 102 LEU A CA 1
ATOM 811 C C . LEU A 1 102 ? 0.327 -6.080 -3.680 1.00 97.31 102 LEU A C 1
ATOM 813 O O . LEU A 1 102 ? 0.946 -6.342 -4.710 1.00 97.31 102 LEU A O 1
ATOM 817 N N . LEU A 1 103 ? 0.631 -5.041 -2.896 1.00 96.44 103 LEU A N 1
ATOM 818 C CA . LEU A 1 103 ? 1.725 -4.118 -3.193 1.00 96.44 103 LEU A CA 1
ATOM 819 C C . LEU A 1 103 ? 3.088 -4.824 -3.128 1.00 96.44 103 LEU A C 1
ATOM 821 O O . LEU A 1 103 ? 3.890 -4.708 -4.052 1.00 96.44 103 LEU A O 1
ATOM 825 N N . LEU A 1 104 ? 3.344 -5.588 -2.064 1.00 97.25 104 LEU A N 1
ATOM 826 C CA . LEU A 1 104 ? 4.617 -6.280 -1.865 1.00 97.25 104 LEU A CA 1
ATOM 827 C C . LEU A 1 104 ? 4.872 -7.327 -2.952 1.00 97.25 104 LEU A C 1
ATOM 829 O O . LEU A 1 104 ? 5.987 -7.409 -3.453 1.00 97.25 104 LEU A O 1
ATOM 833 N N . VAL A 1 105 ? 3.862 -8.116 -3.325 1.00 96.31 105 VAL A N 1
ATOM 834 C CA . VAL A 1 105 ? 4.018 -9.212 -4.294 1.00 96.31 105 VAL A CA 1
ATOM 835 C C . VAL A 1 105 ? 4.112 -8.705 -5.731 1.00 96.31 105 VAL A C 1
ATOM 837 O O . VAL A 1 105 ? 4.887 -9.262 -6.503 1.00 96.31 105 VAL A O 1
ATOM 840 N N . MET A 1 106 ? 3.361 -7.663 -6.098 1.00 94.25 106 MET A N 1
ATOM 841 C CA . MET A 1 106 ? 3.352 -7.169 -7.481 1.00 94.25 106 MET A CA 1
ATOM 842 C C . MET A 1 106 ? 4.440 -6.129 -7.757 1.00 94.25 106 MET A C 1
ATOM 844 O O . MET A 1 106 ? 4.977 -6.102 -8.861 1.00 94.25 106 MET A O 1
ATOM 848 N N . SER A 1 107 ? 4.784 -5.281 -6.783 1.00 92.75 107 SER A N 1
ATOM 849 C CA . SER A 1 107 ? 5.691 -4.153 -7.030 1.00 92.75 107 SER A CA 1
ATOM 850 C C . SER A 1 107 ? 7.145 -4.454 -6.681 1.00 92.75 107 SER A C 1
ATOM 852 O O . SER A 1 107 ? 8.018 -4.154 -7.494 1.00 92.75 107 SER A O 1
ATOM 854 N N . LEU A 1 108 ? 7.432 -5.044 -5.510 1.00 94.00 108 LEU A N 1
ATOM 855 C CA . LEU A 1 108 ? 8.819 -5.174 -5.031 1.00 94.00 108 LEU A CA 1
ATOM 856 C C . LEU A 1 108 ? 9.699 -6.121 -5.860 1.00 94.00 108 LEU A C 1
ATOM 858 O O . LEU A 1 108 ? 10.836 -5.742 -6.127 1.00 94.00 108 LEU A O 1
ATOM 862 N N . PRO A 1 109 ? 9.244 -7.309 -6.307 1.00 93.50 109 PRO A N 1
ATOM 863 C CA . PRO A 1 109 ? 10.068 -8.157 -7.169 1.00 93.50 109 PRO A CA 1
ATOM 864 C C . PRO A 1 109 ? 10.469 -7.448 -8.462 1.00 93.50 109 PRO A C 1
ATOM 866 O O . PRO A 1 109 ? 11.576 -7.637 -8.958 1.00 93.50 109 PRO A O 1
ATOM 869 N N . GLN A 1 110 ? 9.573 -6.608 -8.982 1.00 91.81 110 GLN A N 1
ATOM 870 C CA . GLN A 1 110 ? 9.808 -5.844 -10.194 1.00 91.81 110 GLN A CA 1
ATOM 871 C C . GLN A 1 110 ? 10.786 -4.685 -9.964 1.00 91.81 110 GLN A C 1
ATOM 873 O O . GLN A 1 110 ? 11.699 -4.524 -10.760 1.00 91.81 110 GLN A O 1
ATOM 878 N N . GLU A 1 111 ? 10.657 -3.947 -8.853 1.00 91.19 111 GLU A N 1
ATOM 879 C CA . GLU A 1 111 ? 11.635 -2.919 -8.440 1.00 91.19 111 GLU A CA 1
ATOM 880 C C . GLU A 1 111 ? 13.039 -3.512 -8.283 1.00 91.19 111 GLU A C 1
ATOM 882 O O . GLU A 1 111 ? 14.015 -2.974 -8.796 1.00 91.19 111 GLU A O 1
ATOM 887 N N . VAL A 1 112 ? 13.151 -4.657 -7.599 1.00 93.12 112 VAL A N 1
ATOM 888 C CA . VAL A 1 112 ? 14.442 -5.333 -7.425 1.00 93.12 112 VAL A CA 1
ATOM 889 C C . VAL A 1 112 ? 14.999 -5.771 -8.776 1.00 93.12 112 VAL A C 1
ATOM 891 O O . VAL A 1 112 ? 16.188 -5.602 -9.012 1.00 93.12 112 VAL A O 1
ATOM 894 N N . TYR A 1 113 ? 14.173 -6.302 -9.679 1.00 91.81 113 TYR A N 1
ATOM 895 C CA . TYR A 1 113 ? 14.637 -6.652 -11.020 1.00 91.81 113 TYR A CA 1
ATOM 896 C C . TYR A 1 113 ? 15.145 -5.424 -11.789 1.00 91.81 113 TYR A C 1
ATOM 898 O O . TYR A 1 113 ? 16.255 -5.464 -12.311 1.00 91.81 113 TYR A O 1
ATOM 906 N N . GLU A 1 114 ? 14.370 -4.338 -11.820 1.00 89.38 114 GLU A N 1
ATOM 907 C CA . GLU A 1 114 ? 14.707 -3.092 -12.527 1.00 89.38 114 GLU A CA 1
ATOM 908 C C . GLU A 1 114 ? 15.980 -2.434 -11.968 1.00 89.38 114 GLU A C 1
ATOM 910 O O . GLU A 1 114 ? 16.740 -1.820 -12.713 1.00 89.38 114 GLU A O 1
ATOM 915 N N . LEU A 1 115 ? 16.270 -2.630 -10.679 1.00 89.88 115 LEU A N 1
ATOM 916 C CA . LEU A 1 115 ? 17.505 -2.166 -10.047 1.00 89.88 115 LEU A CA 1
ATOM 917 C C . LEU A 1 115 ? 18.763 -2.876 -10.590 1.00 89.88 115 LEU A C 1
ATOM 919 O O . LEU A 1 115 ? 19.815 -2.251 -10.710 1.00 89.88 115 LEU A O 1
ATOM 923 N N . TRP A 1 116 ? 18.671 -4.174 -10.900 1.00 90.69 116 TRP A N 1
ATOM 924 C CA . TRP A 1 116 ? 19.790 -4.962 -11.445 1.00 90.69 116 TRP A CA 1
ATOM 925 C C . TRP A 1 116 ? 19.840 -4.943 -12.972 1.00 90.69 116 TRP A C 1
ATOM 927 O O . TRP A 1 116 ? 20.919 -5.016 -13.557 1.00 90.69 116 TRP A O 1
ATOM 937 N N . VAL A 1 117 ? 18.676 -4.869 -13.615 1.00 89.31 117 VAL A N 1
ATOM 938 C CA . VAL A 1 117 ? 18.510 -4.868 -15.068 1.00 89.31 117 VAL A CA 1
ATOM 939 C C . VAL A 1 117 ? 17.557 -3.729 -15.439 1.00 89.31 117 VAL A C 1
ATOM 941 O O . VAL A 1 117 ? 16.350 -3.951 -15.568 1.00 89.31 117 VAL A O 1
ATOM 944 N N . PRO A 1 118 ? 18.077 -2.500 -15.622 1.00 84.06 118 PRO A N 1
ATOM 945 C CA . PRO A 1 118 ? 17.242 -1.337 -15.927 1.00 84.06 118 PRO A CA 1
ATOM 946 C C . PRO A 1 118 ? 16.531 -1.443 -17.281 1.00 84.06 1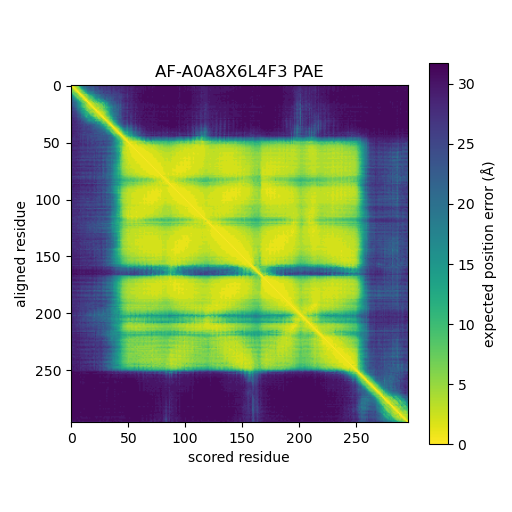18 PRO A C 1
ATOM 948 O O . PRO A 1 118 ? 15.430 -0.921 -17.460 1.00 84.06 118 PRO A O 1
ATOM 951 N N . GLN A 1 119 ? 17.162 -2.117 -18.247 1.00 86.00 119 GLN A N 1
ATOM 952 C CA . GLN A 1 119 ? 16.664 -2.307 -19.606 1.00 86.00 119 GLN A CA 1
ATOM 953 C C . GLN A 1 119 ? 17.077 -3.683 -20.151 1.00 86.00 119 GLN A C 1
ATOM 955 O O . GLN A 1 119 ? 18.203 -4.118 -19.898 1.00 86.00 119 GLN A O 1
ATOM 960 N N . PRO A 1 120 ? 16.225 -4.343 -20.956 1.00 88.50 120 PRO A N 1
ATOM 961 C CA . PRO A 1 120 ? 14.833 -3.999 -21.257 1.00 88.50 120 PRO A CA 1
ATOM 962 C C . PRO A 1 120 ? 13.845 -4.460 -20.174 1.00 88.50 120 PRO A C 1
ATOM 964 O O . PRO A 1 120 ? 14.081 -5.426 -19.453 1.00 88.50 120 PRO A O 1
ATOM 967 N N . TYR A 1 121 ? 12.670 -3.831 -20.141 1.00 90.12 121 TYR A N 1
ATOM 968 C CA . TYR A 1 121 ? 11.545 -4.274 -19.328 1.00 90.12 121 TYR A CA 1
ATOM 969 C C . TYR A 1 121 ? 11.038 -5.664 -19.770 1.00 90.12 121 TYR A C 1
ATOM 971 O O . TYR A 1 121 ? 10.579 -5.809 -20.908 1.00 90.12 121 TYR A O 1
ATOM 979 N N . PRO A 1 122 ? 11.039 -6.683 -18.891 1.00 89.56 122 PRO A N 1
ATOM 980 C CA . PRO A 1 122 ? 10.897 -8.076 -19.321 1.00 89.56 122 PRO A CA 1
ATOM 981 C C . PRO A 1 122 ? 9.447 -8.547 -19.506 1.00 89.56 122 PRO A C 1
ATOM 983 O O . PRO A 1 122 ? 9.211 -9.538 -20.192 1.00 89.56 122 PRO A O 1
ATOM 986 N N . LEU A 1 123 ? 8.463 -7.881 -18.888 1.00 89.88 123 LEU A N 1
ATOM 987 C CA . LEU A 1 123 ? 7.090 -8.403 -18.755 1.00 89.88 123 LEU A CA 1
ATOM 988 C C . LEU A 1 123 ? 6.073 -7.789 -19.741 1.00 89.88 123 LEU A C 1
ATOM 990 O O . LEU A 1 123 ? 4.885 -8.112 -19.692 1.00 89.88 123 LEU A O 1
ATOM 994 N N . GLY A 1 124 ? 6.522 -6.911 -20.642 1.00 92.25 124 GLY A N 1
ATOM 995 C CA . GLY A 1 124 ? 5.674 -6.273 -21.655 1.00 92.25 124 GLY A CA 1
ATOM 996 C C . GLY A 1 124 ? 4.749 -5.155 -21.135 1.00 92.25 124 GLY A C 1
ATOM 997 O O . GLY A 1 124 ? 4.627 -4.899 -19.939 1.00 92.25 124 GLY A O 1
ATOM 998 N N . GLU A 1 125 ? 4.056 -4.464 -22.046 1.00 92.69 125 GLU A N 1
ATOM 999 C CA . GLU A 1 125 ? 3.265 -3.264 -21.708 1.00 92.69 125 GLU A CA 1
ATOM 1000 C C . GLU A 1 125 ? 2.086 -3.551 -20.768 1.00 92.69 125 GLU A C 1
ATOM 1002 O O . GLU A 1 125 ? 1.804 -2.754 -19.874 1.00 92.69 125 GLU A O 1
ATOM 1007 N N . ALA A 1 126 ? 1.434 -4.709 -20.909 1.00 94.00 126 ALA A N 1
ATOM 1008 C CA . ALA A 1 126 ? 0.309 -5.081 -20.055 1.00 94.00 126 ALA A CA 1
ATOM 1009 C C . ALA A 1 126 ? 0.712 -5.170 -18.575 1.00 94.00 126 ALA A C 1
ATOM 1011 O O . ALA A 1 126 ? 0.013 -4.629 -17.719 1.00 94.00 126 ALA A O 1
ATOM 1012 N N . MET A 1 127 ? 1.851 -5.798 -18.268 1.00 94.00 127 MET A N 1
ATOM 1013 C CA . MET A 1 127 ? 2.318 -5.931 -16.886 1.00 94.00 127 MET A CA 1
ATOM 1014 C C . MET A 1 127 ? 2.790 -4.600 -16.305 1.00 94.00 127 MET A C 1
ATOM 1016 O O . MET A 1 127 ? 2.516 -4.336 -15.139 1.00 94.00 127 MET A O 1
ATOM 1020 N N . CYS A 1 128 ? 3.376 -3.716 -17.118 1.00 94.38 128 CYS A N 1
ATOM 1021 C CA . CYS A 1 128 ? 3.693 -2.346 -16.705 1.00 94.38 128 CYS A CA 1
ATOM 1022 C C . CYS A 1 128 ? 2.437 -1.592 -16.217 1.00 94.38 128 CYS A C 1
ATOM 1024 O O . CYS A 1 128 ? 2.435 -1.004 -15.131 1.00 94.38 128 CYS A O 1
ATOM 1026 N N . VAL A 1 129 ? 1.333 -1.677 -16.971 1.00 95.56 129 VAL A N 1
ATOM 1027 C CA . VAL A 1 129 ? 0.051 -1.054 -16.596 1.00 95.56 129 VAL A CA 1
ATOM 1028 C C . VAL A 1 129 ? -0.581 -1.742 -15.383 1.00 95.56 129 VAL A C 1
ATOM 1030 O O . VAL A 1 129 ? -1.031 -1.055 -14.467 1.00 95.56 129 VAL A O 1
ATOM 1033 N N . ILE A 1 130 ? -0.604 -3.082 -15.344 1.00 95.56 130 ILE A N 1
ATOM 1034 C CA . ILE A 1 130 ? -1.166 -3.859 -14.222 1.00 95.56 130 ILE A CA 1
ATOM 1035 C C . ILE A 1 130 ? -0.436 -3.528 -12.925 1.00 95.56 130 ILE A C 1
ATOM 1037 O O . ILE A 1 130 ? -1.076 -3.282 -11.906 1.00 95.56 130 ILE A O 1
ATOM 1041 N N . ARG A 1 131 ? 0.894 -3.475 -12.963 1.00 94.62 131 ARG A N 1
ATOM 1042 C CA . ARG A 1 131 ? 1.716 -3.146 -11.805 1.00 94.62 131 ARG A CA 1
ATOM 1043 C C . ARG A 1 131 ? 1.412 -1.742 -11.286 1.00 94.62 131 ARG A C 1
ATOM 1045 O O . ARG A 1 131 ? 1.164 -1.589 -10.092 1.00 94.62 131 ARG A O 1
ATOM 1052 N N . GLY A 1 132 ? 1.337 -0.743 -12.171 1.00 94.19 132 GLY A N 1
ATOM 1053 C CA . GLY A 1 132 ? 0.905 0.610 -11.799 1.00 94.19 132 GLY A CA 1
ATOM 1054 C C . GLY A 1 132 ? -0.511 0.628 -11.209 1.00 94.19 132 GLY A C 1
ATOM 1055 O O . GLY A 1 132 ? -0.745 1.215 -10.158 1.00 94.19 132 GLY A O 1
ATOM 1056 N N . PHE A 1 133 ? -1.454 -0.085 -11.827 1.00 96.62 133 PHE A N 1
ATOM 1057 C CA . PHE A 1 133 ? -2.829 -0.199 -11.335 1.00 96.62 133 PHE A CA 1
ATOM 1058 C C . PHE A 1 133 ? -2.913 -0.823 -9.941 1.00 96.62 133 PHE A C 1
ATOM 1060 O O . PHE A 1 133 ? -3.609 -0.289 -9.073 1.00 96.62 133 PHE A O 1
ATOM 1067 N N . THR A 1 134 ? -2.212 -1.931 -9.705 1.00 96.81 134 THR A N 1
ATOM 1068 C CA . THR A 1 134 ? -2.191 -2.588 -8.398 1.00 96.81 134 THR A CA 1
ATOM 1069 C C . THR A 1 134 ? -1.517 -1.710 -7.349 1.00 96.81 134 THR A C 1
ATOM 1071 O O . THR A 1 134 ? -2.055 -1.591 -6.250 1.00 96.81 134 THR A O 1
ATOM 1074 N N . ALA A 1 135 ? -0.406 -1.048 -7.680 1.00 96.00 135 ALA A N 1
ATOM 1075 C CA . ALA A 1 135 ? 0.289 -0.161 -6.751 1.00 96.00 135 ALA A CA 1
ATOM 1076 C C . ALA A 1 135 ? -0.600 1.009 -6.295 1.00 96.00 135 ALA A C 1
ATOM 1078 O O . ALA A 1 135 ? -0.761 1.234 -5.091 1.00 96.00 135 ALA A O 1
ATOM 1079 N N . GLU A 1 136 ? -1.244 1.699 -7.240 1.00 95.50 136 GLU A N 1
ATOM 1080 C CA . GLU A 1 136 ? -2.149 2.818 -6.946 1.00 95.50 136 GLU A CA 1
ATOM 1081 C C . GLU A 1 136 ? -3.400 2.351 -6.189 1.00 95.50 136 GLU A C 1
ATOM 1083 O O . GLU A 1 136 ? -3.767 2.933 -5.166 1.00 95.50 136 GLU A O 1
ATOM 1088 N N . THR A 1 137 ? -4.023 1.249 -6.627 1.00 97.69 137 THR A N 1
ATOM 1089 C CA . THR A 1 137 ? -5.211 0.688 -5.964 1.00 97.69 137 THR A CA 1
ATOM 1090 C C . THR A 1 137 ? -4.909 0.306 -4.518 1.00 97.69 137 THR A C 1
ATOM 1092 O O . THR A 1 137 ? -5.658 0.699 -3.623 1.00 97.69 137 THR A O 1
ATOM 1095 N N . SER A 1 138 ? -3.818 -0.426 -4.271 1.00 97.81 138 SER A N 1
ATOM 1096 C CA . SER A 1 138 ? -3.410 -0.829 -2.922 1.00 97.81 138 SER A CA 1
ATOM 1097 C C . SER A 1 138 ? -3.106 0.377 -2.041 1.00 97.81 138 SER A C 1
ATOM 1099 O O . SER A 1 138 ? -3.557 0.422 -0.899 1.00 97.81 138 SER A O 1
ATOM 1101 N N . THR A 1 139 ? -2.418 1.387 -2.577 1.00 96.06 139 THR A N 1
ATOM 1102 C CA . THR A 1 139 ? -2.097 2.617 -1.840 1.00 96.06 139 THR A CA 1
ATOM 1103 C C . THR A 1 139 ? -3.365 3.359 -1.421 1.00 96.06 139 THR A C 1
ATOM 1105 O O . THR A 1 139 ? -3.547 3.674 -0.240 1.00 96.06 139 THR A O 1
ATOM 1108 N N . TYR A 1 140 ? -4.296 3.584 -2.353 1.00 96.88 140 TYR A N 1
ATOM 1109 C CA . TYR A 1 140 ? -5.562 4.251 -2.045 1.00 96.88 140 TYR A CA 1
ATOM 1110 C C . TYR A 1 140 ? -6.417 3.423 -1.084 1.00 96.88 140 TYR A C 1
ATOM 1112 O O . TYR A 1 140 ? -7.025 3.983 -0.170 1.00 96.88 140 TYR A O 1
ATOM 1120 N N . ALA A 1 141 ? -6.461 2.099 -1.264 1.00 97.81 141 ALA A N 1
ATOM 1121 C CA . ALA A 1 141 ? -7.213 1.202 -0.393 1.00 97.81 141 ALA A CA 1
ATOM 1122 C C . ALA A 1 141 ? -6.660 1.230 1.035 1.00 97.81 141 ALA A C 1
ATOM 1124 O O . ALA A 1 141 ? -7.447 1.357 1.977 1.00 97.81 141 ALA A O 1
ATOM 1125 N N . SER A 1 142 ? -5.335 1.192 1.211 1.00 97.62 142 SER A N 1
ATOM 1126 C CA . SER A 1 142 ? -4.690 1.284 2.524 1.00 97.62 142 SER A CA 1
ATOM 1127 C C . SER A 1 142 ? -5.029 2.600 3.222 1.00 97.62 142 SER A C 1
ATOM 1129 O O . SER A 1 142 ? -5.516 2.588 4.354 1.00 97.62 142 SER A O 1
ATOM 1131 N N . ILE A 1 143 ? -4.865 3.737 2.539 1.00 96.31 143 ILE A N 1
ATOM 1132 C CA . ILE A 1 143 ? -5.130 5.059 3.127 1.00 96.31 143 ILE A CA 1
ATOM 1133 C C . ILE A 1 143 ? -6.594 5.184 3.560 1.00 96.31 143 ILE A C 1
ATOM 1135 O O . ILE A 1 143 ? -6.877 5.496 4.721 1.00 96.31 143 ILE A O 1
ATOM 1139 N N . LEU A 1 144 ? -7.532 4.880 2.660 1.00 96.38 144 LEU A N 1
ATOM 1140 C CA . LEU A 1 144 ? -8.961 4.957 2.960 1.00 96.38 144 LEU A CA 1
ATOM 1141 C C . LEU A 1 144 ? -9.376 3.976 4.068 1.00 96.38 144 LEU A C 1
ATOM 1143 O O . LEU A 1 144 ? -10.206 4.317 4.915 1.00 96.38 144 LEU A O 1
ATOM 1147 N N . THR A 1 145 ? -8.776 2.784 4.109 1.00 97.00 145 THR A N 1
ATOM 1148 C CA . THR A 1 145 ? -9.013 1.791 5.167 1.00 97.00 145 THR A CA 1
ATOM 1149 C C . THR A 1 145 ? -8.510 2.292 6.522 1.00 97.00 145 THR A C 1
ATOM 1151 O O . THR A 1 145 ? -9.241 2.185 7.508 1.00 97.00 145 THR A O 1
ATOM 1154 N N . ILE A 1 146 ? -7.320 2.903 6.591 1.00 96.06 146 ILE A N 1
ATOM 1155 C CA . ILE A 1 146 ? -6.786 3.513 7.825 1.00 96.06 146 ILE A CA 1
ATOM 1156 C C . ILE A 1 146 ? -7.686 4.667 8.286 1.00 96.06 146 ILE A C 1
ATOM 1158 O O . ILE A 1 146 ? -7.992 4.780 9.479 1.00 96.06 146 ILE A O 1
ATOM 1162 N N . THR A 1 147 ? -8.171 5.504 7.364 1.00 95.25 147 THR A N 1
ATOM 1163 C CA . THR A 1 147 ? -9.129 6.572 7.685 1.00 95.25 147 THR A CA 1
ATOM 1164 C C . THR A 1 147 ? -10.437 6.008 8.239 1.00 95.25 147 THR A C 1
ATOM 1166 O O . THR A 1 147 ? -10.900 6.464 9.289 1.00 95.25 147 THR A O 1
ATOM 1169 N N . ALA A 1 148 ? -11.009 4.986 7.600 1.00 94.06 148 ALA A N 1
ATOM 1170 C CA . ALA A 1 148 ? -12.236 4.334 8.057 1.00 94.06 148 ALA A CA 1
ATOM 1171 C C . ALA A 1 148 ? -12.061 3.664 9.430 1.00 94.06 148 ALA A C 1
ATOM 1173 O O . ALA A 1 148 ? -12.893 3.850 10.324 1.00 94.06 148 ALA A O 1
ATOM 1174 N N . PHE A 1 149 ? -10.950 2.952 9.628 1.00 94.12 149 PHE A N 1
ATOM 1175 C CA . PHE A 1 149 ? -10.568 2.362 10.909 1.00 94.12 149 PHE A CA 1
ATOM 1176 C C . PHE A 1 149 ? -10.497 3.427 12.008 1.00 94.12 149 PHE A C 1
ATOM 1178 O O . PHE A 1 149 ? -11.108 3.277 13.071 1.00 94.12 149 PHE A O 1
ATOM 1185 N N . THR A 1 150 ? -9.806 4.536 11.739 1.00 93.12 150 THR A N 1
ATOM 1186 C CA . THR A 1 150 ? -9.623 5.633 12.699 1.00 93.12 150 THR A CA 1
ATOM 1187 C C . THR A 1 150 ? -10.950 6.311 13.031 1.00 93.12 150 THR A C 1
ATOM 1189 O O . THR A 1 150 ? -11.236 6.569 14.202 1.00 93.12 150 THR A O 1
ATOM 1192 N N . ALA A 1 151 ? -11.806 6.538 12.033 1.00 90.62 151 ALA A N 1
ATOM 1193 C CA . ALA A 1 151 ? -13.149 7.072 12.238 1.00 90.62 151 ALA A CA 1
ATOM 1194 C C . ALA A 1 151 ? -14.011 6.131 13.097 1.00 90.62 151 ALA A C 1
ATOM 1196 O O . ALA A 1 151 ? -14.717 6.583 14.004 1.00 90.62 151 ALA A O 1
ATOM 1197 N N . GLU A 1 152 ? -13.924 4.817 12.877 1.00 88.62 152 GLU A N 1
ATOM 1198 C CA . GLU A 1 152 ? -14.634 3.848 13.708 1.00 88.62 152 GLU A CA 1
ATOM 1199 C C . GLU A 1 152 ? -14.130 3.859 15.158 1.00 88.62 152 GLU A C 1
ATOM 1201 O O . GLU A 1 152 ? -14.945 3.882 16.088 1.00 88.62 152 GLU A O 1
ATOM 1206 N N . ARG A 1 153 ? -12.806 3.901 15.369 1.00 89.69 153 ARG A N 1
ATOM 1207 C CA . ARG A 1 153 ? -12.219 4.026 16.715 1.00 89.69 153 ARG A CA 1
ATOM 1208 C C . ARG A 1 153 ? -12.658 5.323 17.396 1.00 89.69 153 ARG A C 1
ATOM 1210 O O . ARG A 1 153 ? -13.035 5.294 18.567 1.00 89.69 153 ARG A O 1
ATOM 1217 N N . TYR A 1 154 ? -12.678 6.437 16.667 1.00 87.69 154 TYR A N 1
ATOM 1218 C CA . TYR A 1 154 ? -13.149 7.723 17.177 1.00 87.69 154 TYR A CA 1
ATOM 1219 C C . TYR A 1 154 ? -14.599 7.642 17.673 1.00 87.69 154 TYR A C 1
ATOM 1221 O O . TYR A 1 154 ? -14.886 8.040 18.803 1.00 87.69 154 TYR A O 1
ATOM 1229 N N . ILE A 1 155 ? -15.509 7.068 16.879 1.00 85.19 155 ILE A N 1
ATOM 1230 C CA . ILE A 1 155 ? -16.918 6.905 17.274 1.00 85.19 155 ILE A CA 1
ATOM 1231 C C . ILE A 1 155 ? -17.036 6.004 18.510 1.00 85.19 155 ILE A C 1
ATOM 1233 O O . ILE A 1 155 ? -17.796 6.323 19.426 1.00 85.19 155 ILE A O 1
ATOM 1237 N N . ALA A 1 156 ? -16.265 4.915 18.572 1.00 84.50 156 ALA A N 1
ATOM 1238 C CA . ALA A 1 156 ? -16.271 4.000 19.711 1.00 84.50 156 ALA A CA 1
ATOM 1239 C C . ALA A 1 156 ? -15.815 4.657 21.023 1.00 84.50 156 ALA A C 1
ATOM 1241 O O . ALA A 1 156 ? -16.435 4.431 22.063 1.00 84.50 156 ALA A O 1
ATOM 1242 N N . ILE A 1 157 ? -14.777 5.492 20.970 1.00 84.75 157 ILE A N 1
ATOM 1243 C CA . ILE A 1 157 ? -14.178 6.134 22.150 1.00 84.75 157 ILE A CA 1
ATOM 1244 C C . ILE A 1 157 ? -14.966 7.382 22.575 1.00 84.75 157 ILE A C 1
ATOM 1246 O O . ILE A 1 157 ? -15.214 7.604 23.763 1.00 84.75 157 ILE A O 1
ATOM 1250 N N . CYS A 1 158 ? -15.367 8.224 21.621 1.00 80.56 158 CYS A N 1
ATOM 1251 C CA . CYS A 1 158 ? -16.014 9.503 21.917 1.00 80.56 158 CYS A CA 1
ATOM 1252 C C . CYS A 1 158 ? -17.534 9.386 22.093 1.00 80.56 158 CYS A C 1
ATOM 1254 O O . CYS A 1 158 ? -18.121 10.210 22.796 1.00 80.56 158 CYS A O 1
ATOM 1256 N N . HIS A 1 159 ? -18.173 8.367 21.506 1.00 79.81 159 HIS A N 1
ATOM 1257 C CA . HIS A 1 159 ? -19.627 8.184 21.533 1.00 79.81 159 HIS A CA 1
ATOM 1258 C C . HIS A 1 159 ? -20.031 6.732 21.874 1.00 79.81 159 HIS A C 1
ATOM 1260 O O . HIS A 1 159 ? -20.681 6.063 21.065 1.00 79.81 159 HIS A O 1
ATOM 1266 N N . PRO A 1 160 ? -19.721 6.239 23.091 1.00 71.94 160 PRO A N 1
ATOM 1267 C CA . PRO A 1 160 ? -19.920 4.835 23.477 1.00 71.94 160 PRO A CA 1
ATOM 1268 C C . PRO A 1 160 ? -21.381 4.362 23.382 1.00 71.94 160 PRO A C 1
ATOM 1270 O O . PRO A 1 160 ? -21.637 3.240 22.953 1.00 71.94 160 PRO A O 1
ATOM 1273 N N . LEU A 1 161 ? -22.353 5.233 23.689 1.00 66.25 161 LEU A N 1
ATOM 1274 C CA . LEU A 1 161 ? -23.785 4.914 23.579 1.00 66.25 161 LEU A CA 1
ATOM 1275 C C . LEU A 1 161 ? -24.256 4.765 22.121 1.00 66.25 161 LEU A C 1
ATOM 1277 O O . LEU A 1 161 ? -25.147 3.967 21.842 1.00 66.25 161 LEU A O 1
ATOM 1281 N N . LYS A 1 162 ? -23.633 5.485 21.175 1.00 61.91 162 LYS A N 1
ATOM 1282 C CA . LYS A 1 162 ? -23.882 5.289 19.737 1.00 61.91 162 LYS A CA 1
ATOM 1283 C C . LYS A 1 162 ? -23.151 4.042 19.228 1.00 61.91 162 LYS A C 1
ATOM 1285 O O . LYS A 1 162 ? -23.727 3.270 18.475 1.00 61.91 162 LYS A O 1
ATOM 1290 N N . SER A 1 163 ? -21.928 3.787 19.692 1.00 59.94 163 SER A N 1
ATOM 1291 C CA . SER A 1 163 ? -21.099 2.651 19.259 1.00 59.94 163 SER A CA 1
ATOM 1292 C C . SER A 1 163 ? -21.736 1.274 19.495 1.00 59.94 163 SER A C 1
ATOM 1294 O O . SER A 1 163 ? -21.720 0.451 18.580 1.00 59.94 163 SER A O 1
ATOM 1296 N N . HIS A 1 164 ? -22.388 1.049 20.642 1.00 56.31 164 HIS A N 1
ATOM 1297 C CA . HIS A 1 164 ? -23.044 -0.234 20.943 1.00 56.31 164 HIS A CA 1
ATOM 1298 C C . HIS A 1 164 ? -24.176 -0.587 19.957 1.00 56.31 164 HIS A C 1
ATOM 1300 O O . HIS A 1 164 ? -24.428 -1.756 19.691 1.00 56.31 164 HIS A O 1
ATOM 1306 N N . THR A 1 165 ? -24.827 0.420 19.366 1.00 55.19 165 THR A N 1
ATOM 1307 C CA . THR A 1 165 ? -25.863 0.221 18.333 1.00 55.19 165 THR A CA 1
ATOM 1308 C C . THR A 1 165 ? -25.272 0.262 16.911 1.00 55.19 165 THR A C 1
ATOM 1310 O O . THR A 1 165 ? -25.869 -0.254 15.972 1.00 55.19 165 THR A O 1
ATOM 1313 N N . TRP A 1 166 ? -24.089 0.867 16.729 1.00 55.78 166 TRP A N 1
ATOM 1314 C CA . TRP A 1 166 ? -23.490 1.172 15.418 1.00 55.78 166 TRP A CA 1
ATOM 1315 C C . TRP A 1 166 ? -22.362 0.212 14.990 1.00 55.78 166 TRP A C 1
ATOM 1317 O O . TRP A 1 166 ? -21.975 0.213 13.821 1.00 55.78 166 TRP A O 1
ATOM 1327 N N . SER A 1 167 ? -21.826 -0.613 15.893 1.00 61.50 167 SER A N 1
ATOM 1328 C CA . SER A 1 167 ? -20.710 -1.537 15.632 1.00 61.50 167 SER A CA 1
ATOM 1329 C C . SER A 1 167 ? -21.173 -2.868 15.018 1.00 61.50 167 SER A C 1
ATOM 1331 O O . SER A 1 167 ? -20.964 -3.940 15.586 1.00 61.50 167 SER A O 1
ATOM 1333 N N . SER A 1 168 ? -21.810 -2.817 13.846 1.00 77.06 168 SER A N 1
ATOM 1334 C CA . SER A 1 168 ? -22.157 -4.027 13.089 1.00 77.06 168 SER A CA 1
ATOM 1335 C C . SER A 1 168 ? -21.018 -4.441 12.153 1.00 77.06 168 SER A C 1
ATOM 1337 O O . SER A 1 168 ? -20.556 -3.639 11.338 1.00 77.06 168 SER A O 1
ATOM 1339 N N . LEU A 1 169 ? -20.617 -5.714 12.219 1.00 84.50 169 LEU A N 1
ATOM 1340 C CA . LEU A 1 169 ? -19.651 -6.325 11.300 1.00 84.50 169 LEU A CA 1
ATOM 1341 C C . LEU A 1 169 ? -20.054 -6.126 9.829 1.00 84.50 169 LEU A C 1
ATOM 1343 O O . LEU A 1 169 ? -19.226 -5.752 9.001 1.00 84.50 169 LEU A O 1
ATOM 1347 N N . SER A 1 170 ? -21.343 -6.281 9.514 1.00 88.12 170 SER A N 1
ATOM 1348 C CA . SER A 1 170 ? -21.871 -6.118 8.155 1.00 88.12 170 SER A CA 1
ATOM 1349 C C . SER A 1 170 ? -21.636 -4.714 7.597 1.00 88.12 170 SER A C 1
ATOM 1351 O O . SER A 1 170 ? -21.481 -4.544 6.390 1.00 88.12 170 SER A O 1
ATOM 1353 N N . ARG A 1 171 ? -21.595 -3.691 8.459 1.00 89.44 171 ARG A N 1
ATOM 1354 C CA . ARG A 1 171 ? -21.279 -2.318 8.050 1.00 89.44 171 ARG A CA 1
ATOM 1355 C C . ARG A 1 171 ? -19.802 -2.175 7.689 1.00 89.44 171 ARG A C 1
ATOM 1357 O O . ARG A 1 171 ? -19.510 -1.566 6.669 1.00 89.44 171 ARG A O 1
ATOM 1364 N N . ALA A 1 172 ? -18.897 -2.735 8.493 1.00 91.88 172 ALA A N 1
ATOM 1365 C CA . ALA A 1 172 ? -17.461 -2.684 8.215 1.00 91.88 172 ALA A CA 1
ATOM 1366 C C . ALA A 1 172 ? -17.130 -3.356 6.877 1.00 91.88 172 ALA A C 1
ATOM 1368 O O . ALA A 1 172 ? -16.443 -2.765 6.053 1.00 91.88 172 ALA A O 1
ATOM 1369 N N . VAL A 1 173 ? -17.722 -4.524 6.607 1.00 93.88 173 VAL A N 1
ATOM 1370 C CA . VAL A 1 173 ? -17.572 -5.208 5.312 1.00 93.88 173 VAL A CA 1
ATOM 1371 C C . VAL A 1 173 ? -18.071 -4.333 4.158 1.00 93.88 173 VAL A C 1
ATOM 1373 O O . VAL A 1 173 ? -17.364 -4.175 3.170 1.00 93.88 173 VAL A O 1
ATOM 1376 N N . LYS A 1 174 ? -19.245 -3.695 4.284 1.00 95.38 174 LYS A N 1
ATOM 1377 C CA . LYS A 1 174 ? -19.747 -2.764 3.255 1.00 95.38 174 LYS A CA 1
ATOM 1378 C C . LYS A 1 174 ? -18.803 -1.582 3.022 1.00 95.38 174 LYS A C 1
ATOM 1380 O O . LYS A 1 174 ? -18.575 -1.224 1.873 1.00 95.38 174 LYS A O 1
ATOM 1385 N N . ILE A 1 175 ? -18.258 -0.991 4.087 1.00 95.88 175 ILE A N 1
ATOM 1386 C CA . ILE A 1 175 ? -17.294 0.114 3.981 1.00 95.88 175 ILE A CA 1
ATOM 1387 C C . ILE A 1 175 ? -16.046 -0.351 3.232 1.00 95.88 175 ILE A C 1
ATOM 1389 O O . ILE A 1 175 ? -15.625 0.331 2.307 1.00 95.88 175 ILE A O 1
ATOM 1393 N N . ILE A 1 176 ? -15.504 -1.522 3.573 1.00 97.44 176 ILE A N 1
ATOM 1394 C CA . ILE A 1 176 ? -14.344 -2.100 2.885 1.00 97.44 176 ILE A CA 1
ATOM 1395 C C . ILE A 1 176 ? -14.647 -2.281 1.392 1.00 97.44 176 ILE A C 1
ATOM 1397 O O . ILE A 1 176 ? -13.891 -1.794 0.561 1.00 97.44 176 ILE A O 1
ATOM 1401 N N . MET A 1 177 ? -15.785 -2.881 1.028 1.00 97.75 177 MET A N 1
ATOM 1402 C CA . MET A 1 177 ? -16.167 -3.050 -0.383 1.00 97.75 177 MET A CA 1
ATOM 1403 C C . MET A 1 177 ? -16.239 -1.714 -1.140 1.00 97.75 177 MET A C 1
ATOM 1405 O O . MET A 1 177 ? -15.759 -1.612 -2.269 1.00 97.75 177 MET A O 1
ATOM 1409 N N . VAL A 1 178 ? -16.810 -0.678 -0.515 1.00 98.00 178 VAL A N 1
ATOM 1410 C CA . VAL A 1 178 ? -16.869 0.675 -1.092 1.00 98.00 178 VAL A CA 1
ATOM 1411 C C . VAL A 1 178 ? -15.468 1.265 -1.248 1.00 98.00 178 VAL A C 1
ATOM 1413 O O . VAL A 1 178 ? -15.167 1.804 -2.309 1.00 98.00 178 VAL A O 1
ATOM 1416 N N . VAL A 1 179 ? -14.608 1.124 -0.235 1.00 97.88 179 VAL A N 1
ATOM 1417 C CA . VAL A 1 179 ? -13.211 1.576 -0.282 1.00 97.88 179 VAL A CA 1
ATOM 1418 C C . VAL A 1 179 ? -12.489 0.949 -1.469 1.00 97.88 179 VAL A C 1
ATOM 1420 O O . VAL A 1 179 ? -12.002 1.686 -2.316 1.00 97.88 179 VAL A O 1
ATOM 1423 N N . TRP A 1 180 ? -12.506 -0.379 -1.600 1.00 98.31 180 TRP A N 1
ATOM 1424 C CA . TRP A 1 180 ? -11.841 -1.076 -2.706 1.00 98.31 180 TRP A CA 1
ATOM 1425 C C . TRP A 1 180 ? -12.367 -0.653 -4.078 1.00 98.31 180 TRP A C 1
ATOM 1427 O O . TRP A 1 180 ? -11.582 -0.455 -5.003 1.00 98.31 180 TRP A O 1
ATOM 1437 N N . THR A 1 181 ? -13.683 -0.471 -4.202 1.00 98.31 181 THR A N 1
ATOM 1438 C CA . THR A 1 181 ? -14.301 -0.026 -5.459 1.00 98.31 181 THR A CA 1
ATOM 1439 C C . THR A 1 181 ? -13.820 1.376 -5.835 1.00 98.31 181 THR A C 1
ATOM 1441 O O . THR A 1 181 ? -13.377 1.587 -6.961 1.00 98.31 181 THR A O 1
ATOM 1444 N N . ILE A 1 182 ? -13.852 2.324 -4.893 1.00 97.25 182 ILE A N 1
ATOM 1445 C CA . ILE A 1 182 ? -13.393 3.703 -5.122 1.00 97.25 182 ILE A CA 1
ATOM 1446 C C . ILE A 1 182 ? -11.896 3.724 -5.445 1.00 97.25 182 ILE A C 1
ATOM 1448 O O . ILE A 1 182 ? -11.493 4.378 -6.404 1.00 97.25 182 ILE A O 1
ATOM 1452 N N . SER A 1 183 ? -11.081 2.981 -4.692 1.00 97.88 183 SER A N 1
ATOM 1453 C CA . SER A 1 183 ? -9.638 2.876 -4.915 1.00 97.88 183 SER A CA 1
ATOM 1454 C C . SER A 1 183 ? -9.317 2.370 -6.318 1.00 97.88 183 SER A C 1
ATOM 1456 O O . SER A 1 183 ? -8.556 3.017 -7.032 1.00 97.88 183 SER A O 1
ATOM 1458 N N . ALA A 1 184 ? -9.947 1.272 -6.744 1.00 97.50 184 ALA A N 1
ATOM 1459 C CA . ALA A 1 184 ? -9.751 0.718 -8.079 1.00 97.50 184 ALA A CA 1
ATOM 1460 C C . ALA A 1 184 ? -10.206 1.701 -9.167 1.00 97.50 184 ALA A C 1
ATOM 1462 O O . ALA A 1 184 ? -9.468 1.957 -10.114 1.00 97.50 184 ALA A O 1
ATOM 1463 N N . MET A 1 185 ? -11.388 2.309 -9.019 1.00 96.62 185 MET A N 1
ATOM 1464 C CA . MET A 1 185 ? -11.909 3.279 -9.990 1.00 96.62 185 MET A CA 1
ATOM 1465 C C . MET A 1 185 ? -10.986 4.491 -10.159 1.00 96.62 185 MET A C 1
ATOM 1467 O O . MET A 1 185 ? -10.735 4.919 -11.285 1.00 96.62 185 MET A O 1
ATOM 1471 N N . CYS A 1 186 ? -10.464 5.038 -9.060 1.00 94.81 186 CYS A N 1
ATOM 1472 C CA . CYS A 1 186 ? -9.561 6.187 -9.098 1.00 94.81 186 CYS A CA 1
ATOM 1473 C C . CYS A 1 186 ? -8.146 5.824 -9.572 1.00 94.81 186 CYS A C 1
ATOM 1475 O O . CYS A 1 186 ? -7.471 6.674 -10.149 1.00 94.81 186 CYS A O 1
ATOM 1477 N N . ALA A 1 187 ? -7.713 4.575 -9.397 1.00 95.38 187 ALA A N 1
ATOM 1478 C CA . ALA A 1 187 ? -6.431 4.094 -9.905 1.00 95.38 187 ALA A CA 1
ATOM 1479 C C . ALA A 1 187 ? -6.411 3.930 -11.436 1.00 95.38 187 ALA A C 1
ATOM 1481 O O . ALA A 1 187 ? -5.350 4.056 -12.046 1.00 95.38 187 ALA A O 1
ATOM 1482 N N . VAL A 1 188 ? -7.554 3.695 -12.097 1.00 93.94 188 VAL A N 1
ATOM 1483 C CA . VAL A 1 188 ? -7.628 3.540 -13.568 1.00 93.94 188 VAL A CA 1
ATOM 1484 C C . VAL A 1 188 ? -6.995 4.714 -14.337 1.00 93.94 188 VAL A C 1
ATOM 1486 O O . VAL A 1 188 ? -6.074 4.469 -15.117 1.00 93.94 188 VAL A O 1
ATOM 1489 N N . PRO A 1 189 ? -7.408 5.984 -14.150 1.00 91.94 189 PRO A N 1
ATOM 1490 C CA . PRO A 1 189 ? -6.817 7.098 -14.892 1.00 91.94 189 PRO A CA 1
ATOM 1491 C C . PRO A 1 189 ? -5.338 7.325 -14.558 1.00 91.94 189 PRO A C 1
ATOM 1493 O O . PRO A 1 189 ? -4.609 7.855 -15.388 1.00 91.94 189 PRO A O 1
ATOM 1496 N N . VAL A 1 190 ? -4.868 6.940 -13.370 1.00 91.50 190 VAL A N 1
ATOM 1497 C CA . VAL A 1 190 ? -3.443 7.039 -13.019 1.00 91.50 190 VAL A CA 1
ATOM 1498 C C . VAL A 1 190 ? -2.648 5.945 -13.728 1.00 91.50 190 VAL A C 1
ATOM 1500 O O . VAL A 1 190 ? -1.697 6.236 -14.449 1.00 91.50 190 VAL A O 1
ATOM 1503 N N . SER A 1 191 ? -3.111 4.701 -13.621 1.00 92.50 191 SER A N 1
ATOM 1504 C CA . SER A 1 191 ? -2.466 3.525 -14.207 1.00 92.50 191 SER A CA 1
ATOM 1505 C C . SER A 1 191 ? -2.401 3.537 -15.737 1.00 92.50 191 SER A C 1
ATOM 1507 O O . SER A 1 191 ? -1.400 3.120 -16.312 1.00 92.50 191 SER A O 1
ATOM 1509 N N . PHE A 1 192 ? -3.416 4.084 -16.414 1.00 91.19 192 PHE A N 1
ATOM 1510 C CA . PHE A 1 192 ? -3.448 4.176 -17.880 1.00 91.19 192 PHE A CA 1
ATOM 1511 C C . PHE A 1 192 ? -2.366 5.099 -18.469 1.00 91.19 192 PHE A C 1
ATOM 1513 O O . PHE A 1 192 ? -2.126 5.098 -19.681 1.00 91.19 192 PHE A O 1
ATOM 1520 N N . GLN A 1 193 ? -1.724 5.910 -17.625 1.00 91.69 193 GLN A N 1
ATOM 1521 C CA . GLN A 1 193 ? -0.622 6.766 -18.043 1.00 91.69 193 GLN A CA 1
ATOM 1522 C C . GLN A 1 193 ? 0.698 5.998 -18.161 1.00 91.69 193 GLN A C 1
ATOM 1524 O O . GLN A 1 193 ? 1.583 6.470 -18.874 1.00 91.69 193 GLN A O 1
ATOM 1529 N N . PHE A 1 194 ? 0.835 4.841 -17.505 1.00 92.81 194 PHE A N 1
ATOM 1530 C CA . PHE A 1 194 ? 2.010 3.982 -17.635 1.00 92.81 194 PHE A CA 1
ATOM 1531 C C . PHE A 1 194 ? 1.987 3.209 -18.957 1.00 92.81 194 PHE A C 1
ATOM 1533 O O . PHE A 1 194 ? 0.929 2.908 -19.513 1.00 92.81 194 PHE A O 1
ATOM 1540 N N . GLY A 1 195 ? 3.168 2.887 -19.468 1.00 93.25 195 GLY A N 1
ATOM 1541 C CA . GLY A 1 195 ? 3.342 2.043 -20.642 1.00 93.25 195 GLY A CA 1
ATOM 1542 C C . GLY A 1 195 ? 4.815 1.867 -20.987 1.00 93.25 195 GLY A C 1
ATOM 1543 O O . GLY A 1 195 ? 5.693 2.374 -20.289 1.00 93.25 195 GLY A O 1
ATOM 1544 N N . LEU A 1 196 ? 5.084 1.155 -22.082 1.00 92.62 196 LEU A N 1
ATOM 1545 C CA . LEU A 1 196 ? 6.453 0.996 -22.568 1.00 92.62 196 LEU A CA 1
ATOM 1546 C C . LEU A 1 196 ? 6.896 2.194 -23.401 1.00 92.62 196 LEU A C 1
ATOM 1548 O O . LEU A 1 196 ? 6.206 2.595 -24.349 1.00 92.62 196 LEU A O 1
ATOM 1552 N N . LEU A 1 197 ? 8.062 2.724 -23.044 1.00 91.12 197 LEU A N 1
ATOM 1553 C CA . LEU A 1 197 ? 8.823 3.696 -23.819 1.00 91.12 197 LEU A CA 1
ATOM 1554 C C . LEU A 1 197 ? 10.065 3.019 -24.401 1.00 91.12 197 LEU A C 1
ATOM 1556 O O . LEU A 1 197 ? 10.649 2.145 -23.767 1.00 91.12 197 LEU A O 1
ATOM 1560 N N . TYR A 1 198 ? 10.449 3.440 -25.603 1.00 89.88 198 TYR A N 1
ATOM 1561 C CA . TYR A 1 198 ? 11.616 2.953 -26.335 1.00 89.88 198 TYR A CA 1
ATOM 1562 C C . TYR A 1 198 ? 12.476 4.151 -26.722 1.00 89.88 198 TYR A C 1
ATOM 1564 O O . TYR A 1 198 ? 11.933 5.215 -27.047 1.00 89.88 198 TYR A O 1
ATOM 1572 N N . LEU A 1 199 ? 13.797 3.975 -26.727 1.00 87.31 199 LEU A N 1
ATOM 1573 C CA . LEU A 1 199 ? 14.683 4.946 -27.360 1.00 87.31 199 LEU A CA 1
ATOM 1574 C C . LEU A 1 199 ? 14.434 4.932 -28.870 1.00 87.31 199 LEU A C 1
ATOM 1576 O O . LEU A 1 199 ? 14.141 3.881 -29.445 1.00 87.31 199 LEU A O 1
ATOM 1580 N N . ARG A 1 200 ? 14.520 6.104 -29.502 1.00 87.81 200 ARG A N 1
ATOM 1581 C CA . ARG A 1 200 ? 14.335 6.251 -30.947 1.00 87.81 200 ARG A CA 1
ATOM 1582 C C . ARG A 1 200 ? 15.634 6.645 -31.626 1.00 87.81 200 ARG A C 1
ATOM 1584 O O . ARG A 1 200 ? 16.356 7.504 -31.124 1.00 87.81 200 ARG A O 1
ATOM 1591 N N . THR A 1 201 ? 15.894 6.040 -32.776 1.00 87.06 201 THR A N 1
ATOM 1592 C CA . THR A 1 201 ? 16.982 6.424 -33.681 1.00 87.06 201 THR A CA 1
ATOM 1593 C C . THR A 1 201 ? 16.694 7.799 -34.299 1.00 87.06 201 THR A C 1
ATOM 1595 O O . THR A 1 201 ? 15.554 8.268 -34.278 1.00 87.06 201 THR A O 1
ATOM 1598 N N . ALA A 1 202 ? 17.707 8.441 -34.890 1.00 86.25 202 ALA A N 1
ATOM 1599 C CA . ALA A 1 202 ? 17.545 9.685 -35.654 1.00 86.25 202 ALA A CA 1
ATOM 1600 C C . ALA A 1 202 ? 16.470 9.580 -36.758 1.00 86.25 202 ALA A C 1
ATOM 1602 O O . ALA A 1 202 ? 15.778 10.556 -37.037 1.00 86.25 202 ALA A O 1
ATOM 1603 N N . ASP A 1 203 ? 16.277 8.379 -37.310 1.00 85.75 203 ASP A N 1
ATOM 1604 C CA . ASP A 1 203 ? 15.267 8.070 -38.329 1.00 85.75 203 ASP A CA 1
ATOM 1605 C C . ASP A 1 203 ? 13.856 7.818 -37.749 1.00 85.75 203 ASP A C 1
ATOM 1607 O O . ASP A 1 203 ? 12.904 7.570 -38.486 1.00 85.75 203 ASP A O 1
ATOM 1611 N N . GLY A 1 204 ? 13.694 7.891 -36.422 1.00 86.50 204 GLY A N 1
ATOM 1612 C CA . GLY A 1 204 ? 12.414 7.735 -35.723 1.00 86.50 204 GLY A CA 1
ATOM 1613 C C . GLY A 1 204 ? 12.013 6.293 -35.391 1.00 86.50 204 GLY A C 1
ATOM 1614 O O . GLY A 1 204 ? 10.952 6.085 -34.798 1.00 86.50 204 GLY A O 1
ATOM 1615 N N . GLU A 1 205 ? 12.842 5.304 -35.727 1.00 87.31 205 GLU A N 1
ATOM 1616 C CA . GLU A 1 205 ? 12.600 3.891 -35.408 1.00 87.31 205 GLU A CA 1
ATOM 1617 C C . GLU A 1 205 ? 12.891 3.573 -33.935 1.00 87.31 205 GLU A C 1
ATOM 1619 O O . GLU A 1 205 ? 13.807 4.136 -33.338 1.00 87.31 205 GLU A O 1
ATOM 1624 N N . ASN A 1 206 ? 12.113 2.664 -33.338 1.00 88.94 206 ASN A N 1
ATOM 1625 C CA . ASN A 1 206 ? 12.332 2.221 -31.960 1.00 88.94 206 ASN A CA 1
ATOM 1626 C C . ASN A 1 206 ? 13.532 1.266 -31.892 1.00 88.94 206 ASN A C 1
ATOM 1628 O O . ASN A 1 206 ? 13.625 0.323 -32.676 1.00 88.94 206 ASN A O 1
ATOM 1632 N N . ILE A 1 207 ? 14.405 1.463 -30.907 1.00 88.94 207 ILE A N 1
ATOM 1633 C CA . ILE A 1 207 ? 15.547 0.585 -30.660 1.00 88.94 207 ILE A CA 1
ATOM 1634 C C . ILE A 1 207 ? 15.082 -0.597 -29.804 1.00 88.94 207 ILE A C 1
ATOM 1636 O O . ILE A 1 207 ? 14.762 -0.449 -28.617 1.00 88.94 207 ILE A O 1
ATOM 1640 N N . GLU A 1 208 ? 15.056 -1.781 -30.409 1.00 84.50 208 GLU A N 1
ATOM 1641 C CA . GLU A 1 208 ? 14.769 -3.035 -29.713 1.00 84.50 208 GLU A CA 1
ATOM 1642 C C . GLU A 1 208 ? 15.765 -3.260 -28.562 1.00 84.50 208 GLU A C 1
ATOM 1644 O O . GLU A 1 208 ? 16.959 -3.000 -28.688 1.00 84.50 208 GLU A O 1
ATOM 1649 N N . GLY A 1 209 ? 15.269 -3.712 -27.406 1.00 83.56 209 GLY A N 1
ATOM 1650 C CA . GLY A 1 209 ? 16.090 -3.901 -26.200 1.00 83.56 209 GLY A CA 1
ATOM 1651 C C . GLY A 1 209 ? 16.237 -2.672 -25.291 1.00 83.56 209 GLY A C 1
ATOM 1652 O O . GLY A 1 209 ? 16.839 -2.786 -24.229 1.00 83.56 209 GLY A O 1
ATOM 1653 N N . THR A 1 210 ? 15.636 -1.527 -25.636 1.00 88.69 210 THR A N 1
ATOM 1654 C CA . THR A 1 210 ? 15.662 -0.302 -24.798 1.00 88.69 210 THR A CA 1
ATOM 1655 C C . THR A 1 210 ? 14.351 -0.027 -24.054 1.00 88.69 210 THR A C 1
ATOM 1657 O O . THR A 1 210 ? 14.155 1.054 -23.500 1.00 88.69 210 THR A O 1
ATOM 1660 N N . ALA A 1 211 ? 13.435 -1.001 -24.049 1.00 90.00 211 ALA A N 1
ATOM 1661 C CA . ALA A 1 211 ? 12.108 -0.856 -23.463 1.00 90.00 211 ALA A CA 1
ATOM 1662 C C . ALA A 1 211 ? 12.184 -0.537 -21.961 1.00 90.00 211 ALA A C 1
ATOM 1664 O O . ALA A 1 211 ? 12.807 -1.284 -21.212 1.00 90.00 211 ALA A O 1
ATOM 1665 N N . ILE A 1 212 ? 11.495 0.511 -21.512 1.00 90.69 212 ILE A N 1
ATOM 1666 C CA . ILE A 1 212 ? 11.329 0.852 -20.089 1.00 90.69 212 ILE A CA 1
ATOM 1667 C C . ILE A 1 212 ? 9.850 1.013 -19.745 1.00 90.69 212 ILE A C 1
ATOM 1669 O O . ILE A 1 212 ? 9.071 1.523 -20.554 1.00 90.69 212 ILE A O 1
ATOM 1673 N N . CYS A 1 213 ? 9.457 0.605 -18.539 1.00 91.31 213 CYS A N 1
ATOM 1674 C CA . CYS A 1 213 ? 8.125 0.877 -18.004 1.00 91.31 213 CYS A CA 1
ATOM 1675 C C . CYS A 1 213 ? 8.113 2.271 -17.371 1.00 91.31 213 CYS A C 1
ATOM 1677 O O . CYS A 1 213 ? 8.730 2.491 -16.334 1.00 91.31 213 CYS A O 1
ATOM 1679 N N . SER A 1 214 ? 7.437 3.232 -18.001 1.00 91.19 214 SER A N 1
ATOM 1680 C CA . SER A 1 214 ? 7.395 4.610 -17.501 1.00 91.19 214 SER A CA 1
ATOM 1681 C C . SER A 1 214 ? 6.118 5.334 -17.945 1.00 91.19 214 SER A C 1
ATOM 1683 O O . SER A 1 214 ? 5.204 4.744 -18.528 1.00 91.19 214 SER A O 1
ATOM 1685 N N . LEU A 1 215 ? 6.010 6.619 -17.618 1.00 89.75 215 LEU A N 1
ATOM 1686 C CA . LEU A 1 215 ? 4.847 7.451 -17.899 1.00 89.75 215 LEU A CA 1
ATOM 1687 C C . LEU A 1 215 ? 4.760 7.784 -19.400 1.00 89.75 215 LEU A C 1
ATOM 1689 O O . LEU A 1 215 ? 5.321 8.770 -19.872 1.00 89.75 215 LEU A O 1
ATOM 1693 N N . LYS A 1 216 ? 4.015 6.972 -20.151 1.00 88.19 216 LYS A N 1
ATOM 1694 C CA . LYS A 1 216 ? 3.808 7.103 -21.600 1.00 88.19 216 LYS A CA 1
ATOM 1695 C C . LYS A 1 216 ? 2.777 8.164 -21.986 1.00 88.19 216 LYS A C 1
ATOM 1697 O O . LYS A 1 216 ? 2.925 8.819 -23.013 1.00 88.19 216 LYS A O 1
ATOM 1702 N N . ARG A 1 217 ? 1.703 8.324 -21.206 1.00 86.06 217 ARG A N 1
ATOM 1703 C CA . ARG A 1 217 ? 0.585 9.239 -21.522 1.00 86.06 217 ARG A CA 1
ATOM 1704 C C . ARG A 1 217 ? 0.339 10.221 -20.384 1.00 86.06 217 ARG A C 1
ATOM 1706 O O . ARG A 1 217 ? -0.651 10.109 -19.668 1.00 86.06 217 ARG A O 1
ATOM 1713 N N . ARG A 1 218 ? 1.242 11.187 -20.211 1.00 83.88 218 ARG A N 1
ATOM 1714 C CA . ARG A 1 218 ? 1.159 12.184 -19.133 1.00 83.88 218 ARG A CA 1
ATOM 1715 C C . ARG A 1 218 ? -0.146 12.986 -19.209 1.00 83.88 218 ARG A C 1
ATOM 1717 O O . ARG A 1 218 ? -0.346 13.795 -20.114 1.00 83.88 218 ARG A O 1
ATOM 1724 N N . MET A 1 219 ? -1.008 12.821 -18.210 1.00 84.44 219 MET A N 1
ATOM 1725 C CA . MET A 1 219 ? -2.193 13.655 -18.021 1.00 84.44 219 MET A CA 1
ATOM 1726 C C . MET A 1 219 ? -1.889 14.765 -17.014 1.00 84.44 219 MET A C 1
ATOM 1728 O O . MET A 1 219 ? -1.715 14.499 -15.826 1.00 84.44 219 MET A O 1
ATOM 1732 N N . ARG A 1 220 ? -1.883 16.022 -17.482 1.00 80.25 220 ARG A N 1
ATOM 1733 C CA . ARG A 1 220 ? -1.447 17.212 -16.715 1.00 80.25 220 ARG A CA 1
ATOM 1734 C C . ARG A 1 220 ? -2.026 17.316 -15.299 1.00 80.25 220 ARG A C 1
ATOM 1736 O O . ARG A 1 220 ? -1.330 17.759 -14.395 1.00 80.25 220 ARG A O 1
ATOM 1743 N N . HIS A 1 221 ? -3.284 16.925 -15.099 1.00 86.94 221 HIS A N 1
ATOM 1744 C CA . HIS A 1 221 ? -3.980 17.120 -13.822 1.00 86.94 221 HIS A CA 1
ATOM 1745 C C . HIS A 1 221 ? -4.287 15.829 -13.056 1.00 86.94 221 HIS A C 1
ATOM 1747 O O . HIS A 1 221 ? -4.626 15.904 -11.880 1.00 86.94 221 HIS A O 1
ATOM 1753 N N . ALA A 1 222 ? -4.158 14.648 -13.666 1.00 85.38 222 ALA A N 1
ATOM 1754 C CA . ALA A 1 222 ? -4.596 13.401 -13.034 1.00 85.38 222 ALA A CA 1
ATOM 1755 C C . ALA A 1 222 ? -3.757 13.046 -11.795 1.00 85.38 222 ALA A C 1
ATOM 1757 O O . ALA A 1 222 ? -4.311 12.706 -10.750 1.00 85.38 222 ALA A O 1
ATOM 1758 N N . PHE A 1 223 ? -2.431 13.189 -11.886 1.00 84.19 223 PHE A N 1
ATOM 1759 C CA . PHE A 1 223 ? -1.522 12.930 -10.765 1.00 84.19 223 PHE A CA 1
ATOM 1760 C C . PHE A 1 223 ? -1.711 13.938 -9.622 1.00 84.19 223 PHE A C 1
ATOM 1762 O O . PHE A 1 223 ? -1.782 13.559 -8.454 1.00 84.19 223 PHE A O 1
ATOM 1769 N N . LEU A 1 224 ? -1.871 15.222 -9.961 1.00 88.31 224 LEU A N 1
ATOM 1770 C CA . LEU A 1 224 ? -2.098 16.291 -8.987 1.00 88.31 224 LEU A CA 1
ATOM 1771 C C . LEU A 1 224 ? -3.430 16.120 -8.242 1.00 88.31 224 LEU A C 1
ATOM 1773 O O . LEU A 1 224 ? -3.460 16.199 -7.016 1.00 88.31 224 LEU A O 1
ATOM 1777 N N . ILE A 1 225 ? -4.521 15.837 -8.960 1.00 90.06 225 ILE A N 1
ATOM 1778 C CA . ILE A 1 225 ? -5.839 15.606 -8.351 1.00 90.06 225 ILE A CA 1
ATOM 1779 C C . ILE A 1 225 ? -5.799 14.374 -7.443 1.00 90.06 225 ILE A C 1
ATOM 1781 O O . ILE A 1 225 ? -6.281 14.441 -6.313 1.00 90.06 225 ILE A O 1
ATOM 1785 N N . SER A 1 226 ? -5.190 13.276 -7.900 1.00 88.75 226 SER A N 1
ATOM 1786 C CA . SER A 1 226 ? -5.086 12.042 -7.110 1.00 88.75 226 SER A CA 1
ATOM 1787 C C . SER A 1 226 ? -4.245 12.252 -5.849 1.00 88.75 226 SER A C 1
ATOM 1789 O O . SER A 1 226 ? -4.650 11.838 -4.764 1.00 88.75 226 SER A O 1
ATOM 1791 N N . SER A 1 227 ? -3.144 13.001 -5.955 1.00 88.06 227 SER A N 1
ATOM 1792 C CA . SER A 1 227 ? -2.309 13.383 -4.810 1.00 88.06 227 SER A CA 1
ATOM 1793 C C . SER A 1 227 ? -3.089 14.225 -3.792 1.00 88.06 227 SER A C 1
ATOM 1795 O O . SER A 1 227 ? -3.063 13.955 -2.595 1.00 88.06 227 SER A O 1
ATOM 1797 N N . LEU A 1 228 ? -3.842 15.236 -4.228 1.00 91.50 228 LEU A N 1
ATOM 1798 C CA . LEU A 1 228 ? -4.671 16.036 -3.317 1.00 91.50 228 LEU A CA 1
ATOM 1799 C C . LEU A 1 228 ? -5.756 15.194 -2.634 1.00 91.50 228 LEU A C 1
ATOM 1801 O O . LEU A 1 228 ? -5.939 15.287 -1.417 1.00 91.50 228 LEU A O 1
ATOM 1805 N N . LEU A 1 229 ? -6.449 14.362 -3.409 1.00 90.88 229 LEU A N 1
ATOM 1806 C CA . LEU A 1 229 ? -7.607 13.607 -2.947 1.00 90.88 229 LEU A CA 1
ATOM 1807 C C . LEU A 1 229 ? -7.248 12.437 -2.028 1.00 90.88 229 LEU A C 1
ATOM 1809 O O . LEU A 1 229 ? -7.957 12.211 -1.049 1.00 90.88 229 LEU A O 1
ATOM 1813 N N . PHE A 1 230 ? -6.176 11.703 -2.331 1.00 89.69 230 PHE A N 1
ATOM 1814 C CA . PHE A 1 230 ? -5.823 10.469 -1.625 1.00 89.69 230 PHE A CA 1
ATOM 1815 C C . PHE A 1 230 ? -4.618 10.600 -0.700 1.00 89.69 230 PHE A C 1
ATOM 1817 O O . PHE A 1 230 ? -4.484 9.776 0.193 1.00 89.69 230 PHE A O 1
ATOM 1824 N N . PHE A 1 231 ? -3.787 11.636 -0.832 1.00 88.25 231 PHE A N 1
ATOM 1825 C CA . PHE A 1 231 ? -2.677 11.868 0.095 1.00 88.25 231 PHE A CA 1
ATOM 1826 C C . PHE A 1 231 ? -3.004 12.993 1.082 1.00 88.25 231 PHE A C 1
ATOM 1828 O O . PHE A 1 231 ? -3.121 12.756 2.283 1.00 88.25 231 PHE A O 1
ATOM 1835 N N . TRP A 1 232 ? -3.238 14.214 0.595 1.00 92.50 232 TRP A N 1
ATOM 1836 C CA . TRP A 1 232 ? -3.356 15.387 1.472 1.00 92.50 232 TRP A CA 1
ATOM 1837 C C . TRP A 1 232 ? -4.647 15.416 2.296 1.00 92.50 232 TRP A C 1
ATOM 1839 O O . TRP A 1 232 ? -4.595 15.598 3.514 1.00 92.50 232 TRP A O 1
ATOM 1849 N N . ILE A 1 233 ? -5.808 15.214 1.665 1.00 92.50 233 ILE A N 1
ATOM 1850 C CA . ILE A 1 233 ? -7.097 15.241 2.375 1.00 92.50 233 ILE A CA 1
ATOM 1851 C C . ILE A 1 233 ? -7.171 14.145 3.459 1.00 92.50 233 ILE A C 1
ATOM 1853 O O . ILE A 1 233 ? -7.471 14.482 4.610 1.00 92.50 233 ILE A O 1
ATOM 1857 N N . PRO A 1 234 ? -6.862 12.862 3.175 1.00 91.12 234 PRO A N 1
ATOM 1858 C CA . PRO A 1 234 ? -6.911 11.814 4.189 1.00 91.12 234 PRO A CA 1
ATOM 1859 C C . PRO A 1 234 ? -5.888 12.028 5.301 1.00 91.12 234 PRO A C 1
ATOM 1861 O O . PRO A 1 234 ? -6.216 11.790 6.462 1.00 91.12 234 PRO A O 1
ATOM 1864 N N . GLN A 1 235 ? -4.694 12.545 4.991 1.00 90.94 235 GLN A N 1
ATOM 1865 C CA . GLN A 1 235 ? -3.676 12.833 6.002 1.00 90.94 235 GLN A CA 1
ATOM 1866 C C . GLN A 1 235 ? -4.129 13.918 6.986 1.00 90.94 235 GLN A C 1
ATOM 1868 O O . GLN A 1 235 ? -3.951 13.768 8.197 1.00 90.94 235 GLN A O 1
ATOM 1873 N N . LEU A 1 236 ? -4.778 14.979 6.494 1.00 94.00 236 LEU A N 1
ATOM 1874 C CA . LEU A 1 236 ? -5.381 15.996 7.358 1.00 94.00 236 LEU A CA 1
ATOM 1875 C C . LEU A 1 236 ? -6.476 15.381 8.235 1.00 94.00 236 LEU A C 1
ATOM 1877 O O . LEU A 1 236 ? -6.471 15.574 9.452 1.00 94.00 236 LEU A O 1
ATOM 1881 N N . ILE A 1 237 ? -7.384 14.595 7.648 1.00 93.38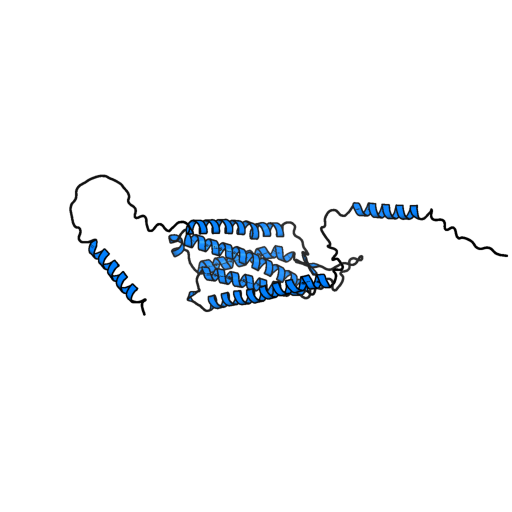 237 ILE A N 1
ATOM 1882 C CA . ILE A 1 237 ? -8.454 13.915 8.395 1.00 93.38 237 ILE A CA 1
ATOM 1883 C C . ILE A 1 237 ? -7.864 13.017 9.491 1.00 93.38 237 ILE A C 1
ATOM 1885 O O . ILE A 1 237 ? -8.300 13.096 10.642 1.00 93.38 237 ILE A O 1
ATOM 1889 N N . LEU A 1 238 ? -6.861 12.199 9.164 1.00 92.69 238 LEU A N 1
ATOM 1890 C CA . LEU A 1 238 ? -6.177 11.329 10.120 1.00 92.69 238 LEU A CA 1
ATOM 1891 C C . LEU A 1 238 ? -5.550 12.135 11.252 1.00 92.69 238 LEU A C 1
ATOM 1893 O O . LEU A 1 238 ? -5.789 11.818 12.419 1.00 92.69 238 LEU A O 1
ATOM 1897 N N . PHE A 1 239 ? -4.824 13.205 10.931 1.00 93.69 239 PHE A N 1
ATOM 1898 C CA . PHE A 1 239 ? -4.228 14.088 11.928 1.00 93.69 239 PHE A CA 1
ATOM 1899 C C . PHE A 1 239 ? -5.284 14.633 12.902 1.00 93.69 239 PHE A C 1
ATOM 1901 O O . PHE A 1 239 ? -5.160 14.458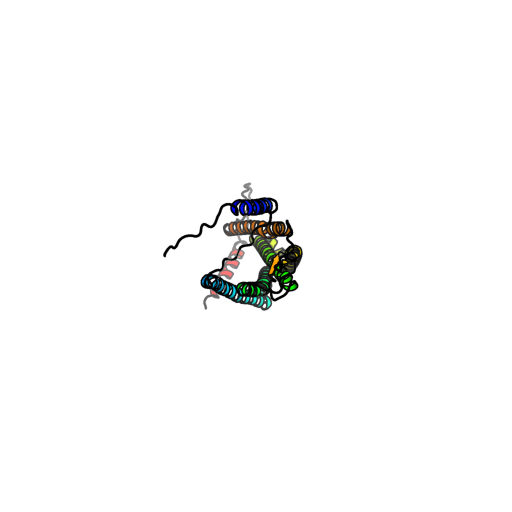 14.118 1.00 93.69 239 PHE A O 1
ATOM 1908 N N . PHE A 1 240 ? -6.374 15.214 12.391 1.00 94.31 240 PHE A N 1
ATOM 1909 C CA . PHE A 1 240 ? -7.444 15.750 13.236 1.00 94.31 240 PHE A CA 1
ATOM 1910 C C . PHE A 1 240 ? -8.126 14.669 14.087 1.00 94.31 240 PHE A C 1
ATOM 1912 O O . PHE A 1 240 ? -8.401 14.897 15.271 1.00 94.31 240 PHE A O 1
ATOM 1919 N N . LEU A 1 241 ? -8.396 13.488 13.523 1.00 91.00 241 LEU A N 1
ATOM 1920 C CA . LEU A 1 241 ? -9.020 12.390 14.262 1.00 91.00 241 LEU A CA 1
ATOM 1921 C C . LEU A 1 241 ? -8.107 11.864 15.374 1.00 91.00 241 LEU A C 1
ATOM 1923 O O . LEU A 1 241 ? -8.571 11.711 16.508 1.00 91.00 241 LEU A O 1
ATOM 1927 N N . TYR A 1 242 ? -6.820 11.646 15.098 1.00 92.06 242 TYR A N 1
ATOM 1928 C CA . TYR A 1 242 ? -5.866 11.176 16.103 1.00 92.06 242 TYR A CA 1
ATOM 1929 C C . TYR A 1 242 ? -5.671 12.183 17.235 1.00 92.06 242 TYR A C 1
ATOM 1931 O O . TYR A 1 242 ? -5.672 11.782 18.401 1.00 92.06 242 TYR A O 1
ATOM 1939 N N . VAL A 1 243 ? -5.599 13.484 16.931 1.00 91.75 243 VAL A N 1
ATOM 1940 C CA . VAL A 1 243 ? -5.543 14.533 17.963 1.00 91.75 243 VAL A CA 1
ATOM 1941 C C . VAL A 1 243 ? -6.783 14.474 18.858 1.00 91.75 243 VAL A C 1
ATOM 1943 O O . VAL A 1 243 ? -6.658 14.459 20.085 1.00 91.75 243 VAL A O 1
ATOM 1946 N N . LYS A 1 244 ? -7.990 14.367 18.284 1.00 89.56 244 LYS A N 1
ATOM 1947 C CA . LYS A 1 244 ? -9.233 14.281 19.074 1.00 89.56 244 LYS A CA 1
ATOM 1948 C C . LYS A 1 244 ? -9.308 13.011 19.924 1.00 89.56 244 LYS A C 1
ATOM 1950 O O . LYS A 1 244 ? -9.761 13.087 21.068 1.00 89.56 244 LYS A O 1
ATOM 1955 N N . ILE A 1 245 ? -8.860 11.868 19.400 1.00 89.62 245 ILE A N 1
ATOM 1956 C CA . ILE A 1 245 ? -8.758 10.617 20.167 1.00 89.62 245 ILE A CA 1
ATOM 1957 C C . ILE A 1 245 ? -7.784 10.805 21.337 1.00 89.62 245 ILE A C 1
ATOM 1959 O O . ILE A 1 245 ? -8.144 10.519 22.479 1.00 89.62 245 ILE A O 1
ATOM 1963 N N . GLY A 1 246 ? -6.592 11.350 21.080 1.00 88.75 246 GLY A N 1
ATOM 1964 C CA . GLY A 1 246 ? -5.577 11.600 22.104 1.00 88.75 246 GLY A CA 1
ATOM 1965 C C . GLY A 1 246 ? -6.068 12.535 23.210 1.00 88.75 246 GLY A C 1
ATOM 1966 O O . GLY A 1 246 ? -5.908 12.232 24.392 1.00 88.75 246 GLY A O 1
ATOM 1967 N N . LEU A 1 247 ? -6.744 13.630 22.851 1.00 89.44 247 LEU A N 1
ATOM 1968 C CA . LEU A 1 247 ? -7.351 14.546 23.822 1.00 89.44 247 LEU A CA 1
ATOM 1969 C C . LEU A 1 247 ? -8.438 13.857 24.652 1.00 89.44 247 LEU A C 1
ATOM 1971 O O . LEU A 1 247 ? -8.482 14.037 25.868 1.00 89.44 247 LEU A O 1
ATOM 1975 N N . ARG A 1 248 ? -9.293 13.033 24.032 1.00 86.06 248 ARG A N 1
ATOM 1976 C CA . ARG A 1 248 ? -10.348 12.312 24.757 1.00 86.06 248 ARG A CA 1
ATOM 1977 C C . ARG A 1 248 ? -9.784 11.279 25.729 1.00 86.06 248 ARG A C 1
ATOM 1979 O O . ARG A 1 248 ? -10.341 11.140 26.812 1.00 86.06 248 ARG A O 1
ATOM 1986 N N . LEU A 1 249 ? -8.706 10.591 25.360 1.00 87.38 249 LEU A N 1
ATOM 1987 C CA . LEU A 1 249 ? -8.028 9.623 26.227 1.00 87.38 249 LEU A CA 1
ATOM 1988 C C . LEU A 1 249 ? -7.290 10.293 27.397 1.00 87.38 249 LEU A C 1
ATOM 1990 O O . LEU A 1 249 ? -7.160 9.683 28.454 1.00 87.38 249 LEU A O 1
ATOM 1994 N N . ARG A 1 250 ? -6.839 11.546 27.235 1.00 85.31 250 ARG A N 1
ATOM 1995 C CA . ARG A 1 250 ? -6.202 12.331 28.309 1.00 85.31 250 ARG A CA 1
ATOM 1996 C C . ARG A 1 250 ? -7.181 12.874 29.340 1.00 85.31 250 ARG A C 1
ATOM 1998 O O . ARG A 1 250 ? -6.763 13.154 30.458 1.00 85.31 250 ARG A O 1
ATOM 2005 N N . VAL A 1 251 ? -8.456 13.045 28.988 1.00 78.12 251 VAL A N 1
ATOM 2006 C CA . VAL A 1 251 ? -9.489 13.408 29.963 1.00 78.12 251 VAL A CA 1
ATOM 2007 C C . VAL A 1 251 ? -9.754 12.170 30.823 1.00 78.12 251 VAL A C 1
ATOM 2009 O O . VAL A 1 251 ? -10.299 11.196 30.297 1.00 78.12 251 VAL A O 1
ATOM 2012 N N . PRO A 1 252 ? -9.407 12.174 32.127 1.00 57.62 252 PRO A N 1
ATOM 2013 C CA . PRO A 1 252 ? -9.755 11.074 33.012 1.00 57.62 252 PRO A CA 1
ATOM 2014 C C . PRO A 1 252 ? -11.263 10.894 32.935 1.00 57.62 252 PRO A C 1
ATOM 2016 O O . PRO A 1 252 ? -12.007 11.870 33.065 1.00 57.62 252 PRO A O 1
ATOM 2019 N N . MET A 1 253 ? -11.714 9.668 32.674 1.00 60.56 253 MET A N 1
ATOM 2020 C CA . MET A 1 253 ? -13.134 9.347 32.692 1.00 60.56 253 MET A CA 1
ATOM 2021 C C . MET A 1 253 ? -13.686 9.883 34.020 1.00 60.56 253 MET A C 1
ATOM 2023 O O . MET A 1 253 ? -13.199 9.451 35.069 1.00 60.56 253 MET A O 1
ATOM 2027 N N . PRO A 1 254 ? -14.620 10.853 34.031 1.00 50.78 254 PRO A N 1
ATOM 2028 C CA . PRO A 1 254 ? -15.221 11.249 35.284 1.00 50.78 254 PRO A CA 1
ATOM 2029 C C . PRO A 1 254 ? -15.985 10.019 35.763 1.00 50.78 254 PRO A C 1
ATOM 2031 O O . PRO A 1 254 ? -17.038 9.692 35.212 1.00 50.78 254 PRO A O 1
ATOM 2034 N N . LEU A 1 255 ? -15.427 9.306 36.752 1.00 49.91 255 LEU A N 1
ATOM 2035 C CA . LEU A 1 255 ? -16.212 8.444 37.627 1.00 49.91 255 LEU A CA 1
ATOM 2036 C C . LEU A 1 255 ? -17.443 9.267 37.980 1.00 49.91 255 LEU A C 1
ATOM 2038 O O . LEU A 1 255 ? -17.294 10.383 38.477 1.00 49.91 255 LEU A O 1
ATOM 2042 N N . GLY A 1 256 ? -18.608 8.762 37.571 1.00 40.19 256 GLY A N 1
ATOM 2043 C CA . GLY A 1 256 ? -19.821 9.542 37.386 1.00 40.19 256 GLY A CA 1
ATOM 2044 C C . GLY A 1 256 ? -19.967 10.669 38.399 1.00 40.19 256 GLY A C 1
ATOM 2045 O O . GLY A 1 256 ? -20.070 10.428 39.601 1.00 40.19 256 GLY A O 1
ATOM 2046 N N . LYS A 1 257 ? -20.019 11.907 37.899 1.00 31.16 257 LYS A N 1
ATOM 2047 C CA . LYS A 1 257 ? -20.704 12.967 38.627 1.00 31.16 257 LYS A CA 1
ATOM 2048 C C . LYS A 1 257 ? -22.157 12.516 38.726 1.00 31.16 257 LYS A C 1
ATOM 2050 O O . LYS A 1 257 ? -22.931 12.705 37.793 1.00 31.16 257 LYS A O 1
ATOM 2055 N N . ALA A 1 258 ? -22.490 11.845 39.825 1.00 36.03 258 ALA A N 1
ATOM 2056 C CA . ALA A 1 258 ? -23.853 11.798 40.303 1.00 36.03 258 ALA A CA 1
ATOM 2057 C C . ALA A 1 258 ? -24.302 13.255 40.405 1.00 36.03 258 ALA A C 1
ATOM 2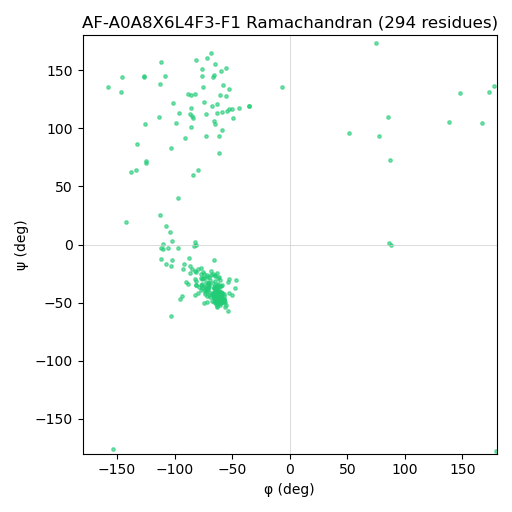059 O O . ALA A 1 258 ? -23.680 14.059 41.103 1.00 36.03 258 ALA A O 1
ATOM 2060 N N . SER A 1 259 ? -25.307 13.591 39.612 1.00 32.72 259 SER A N 1
ATOM 2061 C CA . SER A 1 259 ? -26.001 14.863 39.609 1.00 32.72 259 SER A CA 1
ATOM 2062 C C . SER A 1 259 ? -26.384 15.205 41.048 1.00 32.72 259 SER A C 1
ATOM 2064 O O . SER A 1 259 ? -27.243 14.553 41.636 1.00 32.72 259 SER A O 1
ATOM 2066 N N . VAL A 1 260 ? -25.717 16.195 41.638 1.00 31.39 260 VAL A N 1
ATOM 2067 C CA . VAL A 1 260 ? -26.256 16.913 42.793 1.00 31.39 260 VAL A CA 1
ATOM 2068 C C . VAL A 1 260 ? -26.747 18.236 42.240 1.00 31.39 260 VAL A C 1
ATOM 2070 O O . VAL A 1 260 ? -26.028 19.232 42.201 1.00 31.39 260 VAL A O 1
ATOM 2073 N N . GLU A 1 261 ? -27.963 18.174 41.714 1.00 28.09 261 GLU A N 1
ATOM 2074 C CA . GLU A 1 261 ? -28.824 19.322 41.477 1.00 28.09 261 GLU A CA 1
ATOM 2075 C C . GLU A 1 261 ? -29.125 19.938 42.849 1.00 28.09 261 GLU A C 1
ATOM 2077 O O . GLU A 1 261 ? -29.685 19.286 43.732 1.00 28.09 261 GLU A O 1
ATOM 2082 N N . LYS A 1 262 ? -28.619 21.153 43.073 1.00 32.88 262 LYS A N 1
ATOM 2083 C CA . LYS A 1 262 ? -28.963 21.974 44.231 1.00 32.88 262 LYS A CA 1
ATOM 2084 C C . LYS A 1 262 ? -30.149 22.841 43.832 1.00 32.88 262 LYS A C 1
ATOM 2086 O O . LYS A 1 262 ? -29.925 23.956 43.384 1.00 32.88 262 LYS A O 1
ATOM 2091 N N . ASP A 1 263 ? -31.357 22.353 44.080 1.00 29.72 263 ASP A N 1
ATOM 2092 C CA . ASP A 1 263 ? -32.514 23.224 44.264 1.00 29.72 263 ASP A CA 1
ATOM 2093 C C . ASP A 1 263 ? -32.983 23.097 45.710 1.00 29.72 263 ASP A C 1
ATOM 2095 O O . ASP A 1 263 ? -33.436 22.052 46.180 1.00 29.72 263 ASP A O 1
ATOM 2099 N N . GLY A 1 264 ? -32.766 24.181 46.452 1.00 31.14 264 GLY A N 1
ATOM 2100 C CA . GLY A 1 264 ? -33.293 24.365 47.788 1.00 31.14 264 GLY A CA 1
ATOM 2101 C C . GLY A 1 264 ? -34.688 24.964 47.708 1.00 31.14 264 GLY A C 1
ATOM 2102 O O . GLY A 1 264 ? -34.835 26.134 47.373 1.00 31.14 264 GLY A O 1
ATOM 2103 N N . PHE A 1 265 ? -35.692 24.188 48.101 1.00 26.30 265 PHE A N 1
ATOM 2104 C CA . PHE A 1 265 ? -36.910 24.718 48.700 1.00 26.30 265 PHE A CA 1
ATOM 2105 C C . PHE A 1 265 ? -37.427 23.710 49.730 1.00 26.30 265 PHE A C 1
ATOM 2107 O O . PHE A 1 265 ? -37.443 22.503 49.496 1.00 26.30 265 PHE A O 1
ATOM 2114 N N . ALA A 1 266 ? -37.746 24.214 50.919 1.00 34.00 266 ALA A N 1
ATOM 2115 C CA . ALA A 1 266 ? -38.153 23.439 52.083 1.00 34.00 266 ALA A CA 1
ATOM 2116 C C . ALA A 1 266 ? -39.494 22.713 51.866 1.00 34.00 266 ALA A C 1
ATOM 2118 O O . ALA A 1 266 ? -40.319 23.191 51.096 1.00 34.00 266 ALA A O 1
ATOM 2119 N N . VAL A 1 267 ? -39.720 21.608 52.598 1.00 27.86 267 VAL A N 1
ATOM 2120 C CA . VAL A 1 267 ? -40.929 21.313 53.407 1.00 27.86 267 VAL A CA 1
ATOM 2121 C C . VAL A 1 267 ? -40.868 19.872 53.963 1.00 27.86 267 VAL A C 1
ATOM 2123 O O . VAL A 1 267 ? -40.558 18.913 53.268 1.00 27.86 267 VAL A O 1
ATOM 2126 N N . HIS A 1 268 ? -41.134 19.782 55.268 1.00 31.83 268 HIS A N 1
ATOM 2127 C CA . HIS A 1 268 ? -41.545 18.656 56.121 1.00 31.83 268 HIS A CA 1
ATOM 2128 C C . HIS A 1 268 ? -41.885 17.284 55.484 1.00 31.83 268 HIS A C 1
ATOM 2130 O O . HIS A 1 268 ? -42.736 17.195 54.606 1.00 31.83 268 HIS A O 1
ATOM 2136 N N . GLY A 1 269 ? -41.381 16.186 56.076 1.00 28.50 269 GLY A N 1
ATOM 2137 C CA . GLY A 1 269 ? -41.952 14.843 55.873 1.00 28.50 269 GLY A CA 1
ATOM 2138 C C . GLY A 1 269 ? -41.085 13.677 56.367 1.00 28.50 269 GLY A C 1
ATOM 2139 O O . GLY A 1 269 ? -40.104 13.302 55.739 1.00 28.50 269 GLY A O 1
ATOM 2140 N N . ASN A 1 270 ? -41.464 13.083 57.497 1.00 30.94 270 ASN A N 1
ATOM 2141 C CA . ASN A 1 270 ? -40.895 11.865 58.083 1.00 30.94 270 ASN A CA 1
ATOM 2142 C C . ASN A 1 270 ? -41.157 10.612 57.201 1.00 30.94 270 ASN A C 1
ATOM 2144 O O . ASN A 1 270 ? -42.241 10.525 56.632 1.00 30.94 270 ASN A O 1
ATOM 2148 N N . CYS A 1 271 ? -40.222 9.638 57.156 1.00 28.53 271 CYS A N 1
ATOM 2149 C CA . CYS A 1 271 ? -40.423 8.170 57.321 1.00 28.53 271 CYS A CA 1
ATOM 2150 C C . CYS A 1 271 ? -39.444 7.255 56.512 1.00 28.53 271 CYS A C 1
ATOM 2152 O O . CYS A 1 271 ? -39.326 7.340 55.294 1.00 28.53 271 CYS A O 1
ATOM 2154 N N . ASN A 1 272 ? -38.847 6.282 57.226 1.00 31.38 272 ASN A N 1
ATOM 2155 C CA . ASN A 1 272 ? -38.285 4.973 56.812 1.00 31.38 272 ASN A CA 1
ATOM 2156 C C . ASN A 1 272 ? -36.905 4.825 56.114 1.00 31.38 272 ASN A C 1
ATOM 2158 O O . ASN A 1 272 ? -36.773 4.703 54.899 1.00 31.38 272 ASN A O 1
ATOM 2162 N N . SER A 1 273 ? -35.873 4.579 56.939 1.00 38.66 273 SER A N 1
ATOM 2163 C CA . SER A 1 273 ? -34.481 4.259 56.559 1.00 38.66 273 SER A CA 1
ATOM 2164 C C . SER A 1 273 ? -34.132 2.749 56.550 1.00 38.66 273 SER A C 1
ATOM 2166 O O . SER A 1 273 ? -33.048 2.355 56.967 1.00 38.66 273 SER A O 1
ATOM 2168 N N . LYS A 1 274 ? -35.019 1.851 56.084 1.00 39.41 274 LYS A N 1
ATOM 2169 C CA . LYS A 1 274 ? -34.740 0.385 56.084 1.00 39.41 274 LYS A CA 1
ATOM 2170 C C . LYS A 1 274 ? -34.509 -0.272 54.711 1.00 39.41 274 LYS A C 1
ATOM 2172 O O . LYS A 1 274 ? -34.205 -1.459 54.655 1.00 39.41 274 LYS A O 1
ATOM 2177 N N . ALA A 1 275 ? -34.564 0.473 53.601 1.00 42.72 275 ALA A N 1
ATOM 2178 C CA . ALA A 1 275 ? -34.420 -0.100 52.249 1.00 42.72 275 ALA A CA 1
ATOM 2179 C C . ALA A 1 275 ? -33.048 0.122 51.570 1.00 42.72 275 ALA A C 1
ATOM 2181 O O . ALA A 1 275 ? -32.703 -0.605 50.635 1.00 42.72 275 ALA A O 1
ATOM 2182 N N . LYS A 1 276 ? -32.236 1.091 52.025 1.00 37.66 276 LYS A N 1
ATOM 2183 C CA . LYS A 1 276 ? -30.928 1.403 51.405 1.00 37.66 276 LYS A CA 1
ATOM 2184 C C . LYS A 1 276 ? -29.787 0.490 51.866 1.00 37.66 276 LYS A C 1
ATOM 2186 O O . LYS A 1 276 ? -28.831 0.301 51.117 1.00 37.66 276 LYS A O 1
ATOM 2191 N N . ASP A 1 277 ? -29.908 -0.132 53.036 1.00 40.62 277 ASP A N 1
ATOM 2192 C CA . ASP A 1 277 ? -28.811 -0.911 53.622 1.00 40.62 277 ASP A CA 1
ATOM 2193 C C . ASP A 1 277 ? -28.705 -2.337 53.039 1.00 40.62 277 ASP A C 1
ATOM 2195 O O . ASP A 1 277 ? -27.618 -2.830 52.735 1.00 40.62 277 ASP A O 1
ATOM 2199 N N . LYS A 1 278 ? -29.843 -2.966 52.702 1.00 35.72 278 LYS A N 1
ATOM 2200 C CA . LYS A 1 278 ? -29.872 -4.305 52.073 1.00 35.72 278 LYS A CA 1
ATOM 2201 C C . LYS A 1 278 ? -29.181 -4.353 50.705 1.00 35.72 278 LYS A C 1
ATOM 2203 O O . LYS A 1 278 ? -28.549 -5.353 50.367 1.00 35.72 278 LYS A O 1
ATOM 2208 N N . ARG A 1 279 ? -29.260 -3.272 49.919 1.00 40.28 279 ARG A N 1
ATOM 2209 C CA . ARG A 1 279 ? -28.646 -3.208 48.579 1.00 40.28 279 ARG A CA 1
ATOM 2210 C C . ARG A 1 279 ? -27.128 -2.985 48.653 1.00 40.28 279 ARG A C 1
ATOM 2212 O O . ARG A 1 279 ? -26.398 -3.471 47.794 1.00 40.28 279 ARG A O 1
ATOM 2219 N N . ARG A 1 280 ? -26.643 -2.322 49.711 1.00 38.44 280 ARG A N 1
ATOM 2220 C CA . ARG A 1 280 ? -25.212 -2.072 49.956 1.00 38.44 280 ARG A CA 1
ATOM 2221 C C . ARG A 1 280 ? -24.484 -3.318 50.478 1.00 38.44 280 ARG A C 1
ATOM 2223 O O . ARG A 1 280 ? -23.346 -3.561 50.085 1.00 38.44 280 ARG A O 1
ATOM 2230 N N . ILE A 1 281 ? -25.161 -4.148 51.277 1.00 45.22 281 ILE A N 1
ATOM 2231 C CA . ILE A 1 281 ? -24.614 -5.416 51.793 1.00 45.22 281 ILE A CA 1
ATOM 2232 C C . ILE A 1 281 ? -24.495 -6.478 50.680 1.00 45.22 281 ILE A C 1
ATOM 2234 O O . ILE A 1 281 ? -23.486 -7.182 50.610 1.00 45.22 281 ILE A O 1
ATOM 2238 N N . SER A 1 282 ? -25.456 -6.543 49.748 1.00 41.53 282 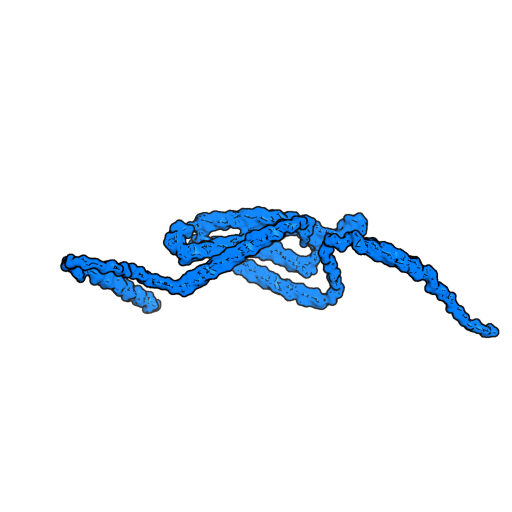SER A N 1
ATOM 2239 C CA . SER A 1 282 ? -25.425 -7.500 48.624 1.00 41.53 282 SER A CA 1
ATOM 2240 C C . SER A 1 282 ? -24.250 -7.264 47.658 1.00 41.53 282 SER A C 1
ATOM 2242 O O . SER A 1 282 ? -23.597 -8.217 47.234 1.00 41.53 282 SER A O 1
ATOM 2244 N N . ILE A 1 283 ? -23.897 -6.003 47.382 1.00 50.31 283 ILE A N 1
ATOM 2245 C CA . ILE A 1 283 ? -22.788 -5.663 46.470 1.00 50.31 283 ILE A CA 1
ATOM 2246 C C . ILE A 1 283 ? -21.417 -5.959 47.108 1.00 50.31 283 ILE A C 1
ATOM 2248 O O . ILE A 1 283 ? -20.483 -6.360 46.412 1.00 50.31 283 ILE A O 1
ATOM 2252 N N . ASN A 1 284 ? -21.287 -5.822 48.433 1.00 47.00 284 ASN A N 1
ATOM 2253 C CA . ASN A 1 284 ? -20.018 -6.070 49.1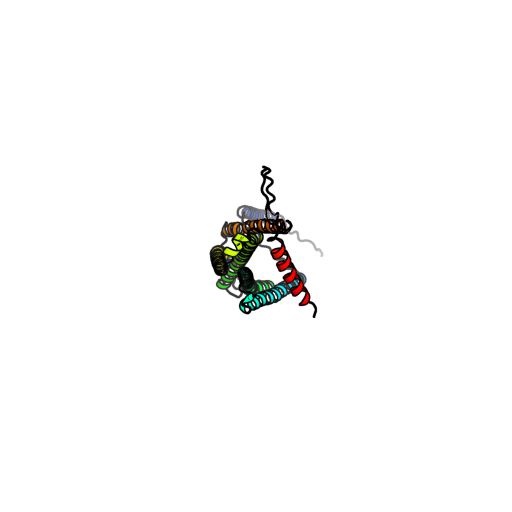28 1.00 47.00 284 ASN A CA 1
ATOM 2254 C C . ASN A 1 284 ? -19.710 -7.570 49.312 1.00 47.00 284 ASN A C 1
ATOM 2256 O O . ASN A 1 284 ? -18.540 -7.948 49.375 1.00 47.00 284 ASN A O 1
ATOM 2260 N N . SER A 1 285 ? -20.735 -8.431 49.345 1.00 44.38 285 SER A N 1
ATOM 2261 C CA . SER A 1 285 ? -20.560 -9.891 49.438 1.00 44.38 285 SER A CA 1
ATOM 2262 C C . SER A 1 285 ? -20.024 -10.495 48.129 1.00 44.38 285 SER A C 1
ATOM 2264 O O . SER A 1 285 ? -19.068 -11.272 48.150 1.00 44.38 285 SER A O 1
ATOM 2266 N N . ASN A 1 286 ? -20.505 -10.022 46.971 1.00 44.94 286 ASN A N 1
ATOM 2267 C CA . ASN A 1 286 ? -19.995 -10.462 45.663 1.00 44.94 286 ASN A CA 1
ATOM 2268 C C . ASN A 1 286 ? -18.539 -10.038 45.403 1.00 44.94 286 ASN A C 1
ATOM 2270 O O . ASN A 1 286 ? -17.818 -10.713 44.671 1.00 44.94 286 ASN A O 1
ATOM 2274 N N . ARG A 1 287 ? -18.064 -8.962 46.044 1.00 54.03 287 ARG A N 1
ATOM 2275 C CA . ARG A 1 287 ? -16.669 -8.509 45.919 1.00 54.03 287 ARG A CA 1
ATOM 2276 C C . ARG A 1 287 ? -15.679 -9.382 46.703 1.00 54.03 287 ARG A C 1
ATOM 2278 O O . ARG A 1 287 ? -14.538 -9.517 46.273 1.00 54.03 287 ARG A O 1
ATOM 2285 N N . LYS A 1 288 ? -16.102 -10.015 47.808 1.00 50.78 288 LYS A N 1
ATOM 2286 C CA . LYS A 1 288 ? -15.246 -10.916 48.612 1.00 50.78 288 LYS A CA 1
ATOM 2287 C C . LYS A 1 288 ? -15.136 -12.335 48.034 1.00 50.78 288 LYS A C 1
ATOM 2289 O O . LYS A 1 288 ? -14.138 -13.001 48.290 1.00 50.78 288 LYS A O 1
ATOM 2294 N N . GLY A 1 289 ? -16.107 -12.780 47.231 1.00 53.34 289 GLY A N 1
ATOM 2295 C CA . GLY A 1 289 ? -16.060 -14.083 46.550 1.00 53.34 289 GLY A CA 1
ATOM 2296 C C . GLY A 1 289 ? -15.062 -14.146 45.387 1.00 53.34 289 GLY A C 1
ATOM 2297 O O . GLY A 1 289 ? -14.393 -15.157 45.210 1.00 53.34 289 GLY A O 1
ATOM 2298 N N . ILE A 1 290 ? -14.900 -13.052 44.635 1.00 53.03 290 ILE A N 1
ATOM 2299 C CA . ILE A 1 290 ? -14.088 -13.039 43.403 1.00 53.03 290 ILE A CA 1
ATOM 2300 C C . ILE A 1 290 ? -12.583 -12.896 43.698 1.00 53.03 290 ILE A C 1
ATOM 2302 O O . ILE A 1 290 ? -11.762 -13.493 43.010 1.00 53.03 290 ILE A O 1
ATOM 2306 N N . ILE A 1 291 ? -12.198 -12.197 44.774 1.00 53.00 291 ILE A N 1
ATOM 2307 C CA . ILE A 1 291 ? -10.780 -12.071 45.174 1.00 53.00 291 ILE A CA 1
ATOM 2308 C C . ILE A 1 291 ? -10.214 -13.422 45.664 1.00 53.00 291 ILE A C 1
ATOM 2310 O O . ILE A 1 291 ? -9.015 -13.665 45.573 1.00 53.00 291 ILE A O 1
ATOM 2314 N N . LYS A 1 292 ? -11.071 -14.351 46.114 1.00 49.47 292 LYS A N 1
ATOM 2315 C CA . LYS A 1 292 ? -10.668 -15.679 46.607 1.00 49.47 292 LYS A CA 1
ATOM 2316 C C . LYS A 1 292 ? -10.445 -16.725 45.497 1.00 49.47 2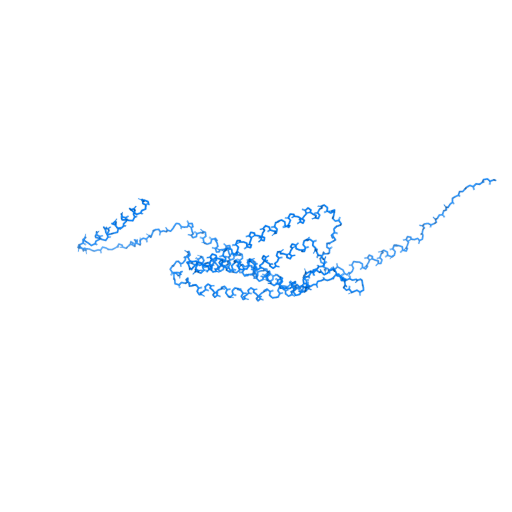92 LYS A C 1
ATOM 2318 O O . LYS A 1 292 ? -10.075 -17.847 45.819 1.00 49.47 292 LYS A O 1
ATOM 2323 N N . MET A 1 293 ? -10.648 -16.371 44.220 1.00 47.44 293 MET A N 1
ATOM 2324 C CA . MET A 1 293 ? -10.421 -17.262 43.066 1.00 47.44 293 MET A CA 1
ATOM 2325 C C . MET A 1 293 ? -9.157 -16.948 42.246 1.00 47.44 293 MET A C 1
ATOM 2327 O O . MET A 1 293 ? -8.849 -17.696 41.329 1.00 47.44 293 MET A O 1
ATOM 2331 N N . LEU A 1 294 ? -8.404 -15.889 42.567 1.00 50.19 294 LEU A N 1
ATOM 2332 C CA . LEU A 1 294 ? -7.161 -15.527 41.855 1.00 50.19 294 LEU A CA 1
ATOM 2333 C C . LEU A 1 294 ? -5.883 -15.795 42.668 1.00 50.19 294 LEU A C 1
ATOM 2335 O O . LEU A 1 294 ? -4.818 -15.283 42.344 1.00 50.19 294 LEU A O 1
ATOM 2339 N N . GLY A 1 295 ? -5.983 -16.592 43.731 1.00 52.53 295 GLY A N 1
ATOM 2340 C CA . GLY A 1 295 ? -4.844 -17.040 44.529 1.00 52.53 295 GLY A CA 1
ATOM 2341 C C . GLY A 1 295 ? -4.804 -18.558 44.622 1.00 52.53 295 GLY A C 1
ATOM 2342 O O . GLY A 1 295 ? -5.115 -19.096 45.684 1.00 52.53 295 GLY A O 1
ATOM 2343 N N . LYS A 1 296 ? -4.486 -19.224 43.510 1.00 40.66 296 LYS A N 1
ATOM 2344 C CA . LYS A 1 296 ? -3.879 -20.559 43.422 1.00 40.66 296 LYS A CA 1
ATOM 2345 C C . LYS A 1 296 ? -3.395 -20.796 42.000 1.00 40.66 296 LYS A C 1
ATOM 2347 O O . LYS A 1 296 ? -4.191 -20.516 41.079 1.00 40.66 296 LYS A O 1
#

Solvent-accessible surface area (backbone atoms only — not comparable to full-atom values): 17355 Å² total; per-residue (Å²): 135,89,85,86,87,82,90,83,84,87,85,78,76,63,66,65,57,53,51,52,56,49,50,59,52,52,62,61,62,75,75,77,76,85,89,82,85,78,85,76,75,75,66,92,61,55,70,66,59,52,52,66,50,48,53,58,50,46,52,51,53,50,50,52,41,52,54,48,48,53,53,27,50,49,49,44,50,54,43,74,71,33,77,89,44,72,41,43,70,45,51,42,54,41,52,39,28,49,25,50,43,52,31,45,67,58,44,47,63,52,52,54,44,40,69,78,42,68,58,44,52,87,72,51,50,67,47,41,23,50,40,41,29,46,43,43,17,23,51,41,29,36,50,50,41,53,47,51,48,50,52,50,51,42,42,46,72,76,35,52,82,56,28,80,78,64,74,45,48,72,54,42,53,52,51,51,56,51,41,48,51,51,19,45,62,62,16,48,76,57,15,68,16,36,20,66,43,57,49,61,48,98,88,66,49,71,44,84,68,45,32,31,71,42,77,63,49,83,55,92,55,56,64,59,52,48,45,47,61,60,48,52,50,50,50,51,52,43,52,55,51,52,52,53,46,53,55,56,69,68,49,73,78,71,75,74,79,73,85,78,79,87,78,92,75,90,80,90,82,91,87,85,91,76,71,68,60,64,61,58,53,57,58,55,54,61,56,61,58,59,67,69,70,78,76,127

pLDDT: mean 74.89, std 24.99, range [26.3, 98.44]

Secondary structure (DSSP, 8-state):
-----------SSSHHHHHHHHHHHHHHHSSS--S-----------HHHHHHHHHHHHHHHHHHHHHHHHHHHHHHHHHHH-GGG-SHHHHHHHHHHHHHHHHHHHHHHHHHHHHH--SS-TTHHHHHHHHHHHHHHHHHHHHHHHHHHHHHHHHHHH-HHHHHHH--HHHHHHHHHHHHHHHHHHHHHHHTTEEEE--B-TTS-B-TT--EEEESS--TTHHHHHHIIIIIHHHHHHHHHHHHHHHHHHS-----------------------SHHHHHHHHHHHHHHHHTTS--

InterPro domains:
  IPR000276 G protein-coupled receptor, rhodopsin-like [PF00001] (71-252)
  IPR000276 G protein-coupled receptor, rhodopsin-like [PR00237] (56-80)
  IPR000276 G protein-coupled receptor, rhodopsin-like [PR00237] (89-110)
  IPR000276 G protein-coupled receptor, rhodopsin-like [PR00237] (135-157)
  IPR000276 G protein-coupled receptor, rhodopsin-like [PR00237] (171-192)
  IPR000276 G protein-coupled receptor, rhodopsin-like [PR00237] (223-246)
  IPR000276 G protein-coupled receptor, rhodopsin-like [PS00237] (141-157)
  IPR005390 Neuromedin U receptor [PR01565] (81-92)
  IPR005390 Neuromedin U receptor [PR01565] (109-131)
  IPR005390 Neuromedin U receptor [PR01565] (207-218)
  IPR017452 GPCR, rhodopsin-like, 7TM [PS50262] (71-296)